Protein AF-0000000085011182 (afdb_homodimer)

Organism: Metarhizium robertsii (strain ARSEF 23 / ATCC MYA-3075) (NCBI:txid655844)

Sequence (208 aa):
MALQSKDTTSLTASYKSPENEHFTIAENIPTPPSTSVQDKTHFLEALRKAVTNTQEQINKELTARMEEDKAREAASGATIAARLGADEDKEEENYGEEVQEEEDMALQSKDTTSLTASYKSPENEHFTIAENIPTPPSTSVQDKTHFLEALRKAVTNTQEQINKELTARMEEDKAREAASGATIAARLGADEDKEEENYGEEVQEEED

Solvent-accessible surface area (backbone atoms only — not comparable to full-atom values): 12134 Å² total; per-residue (Å²): 124,83,75,70,51,84,61,39,29,36,44,34,37,37,41,42,42,75,88,49,86,65,51,76,46,79,41,80,44,71,51,54,93,52,90,45,70,67,37,47,50,51,38,52,52,51,50,53,49,45,52,54,51,49,52,52,49,51,53,52,53,50,52,54,53,51,50,50,51,52,51,51,49,51,49,52,51,50,51,52,52,54,54,55,55,57,58,59,63,67,67,66,71,71,74,69,75,68,76,78,78,74,81,124,124,83,77,71,52,84,62,40,32,35,44,36,37,38,40,43,41,77,88,48,85,64,51,75,48,77,42,80,41,71,52,53,91,52,91,46,73,67,38,46,51,52,38,53,51,51,49,54,48,45,52,53,50,51,52,53,51,50,53,54,54,51,52,53,52,52,50,51,50,52,50,53,48,53,50,52,51,49,51,50,52,51,53,55,54,56,61,60,63,68,67,68,72,73,71,70,76,68,77,77,75,75,80,123

Radius of gyration: 34.55 Å; Cα contacts (8 Å, |Δi|>4): 175; chains: 2; bounding box: 30×156×74 Å

Foldseek 3Di:
DPCPPPFKDKDKDWDDDPVDDIDMDMDIQGHQPDPDPVSVVVSVVSVVVSVVVVVVVVVVVVVVRVVVVVVVVVVVVVVVVVVVVVVVVVPPPPPPPPPPPPPD/DPCPDPFKDKDKDWDDDPVDDIDMDMDIQGHQPDPDPVSVVVSVVSVVVSVVVVVVVVVVVVVVRVVVVVVVVVVVVVVVVVVVVVVVVVPPPPPPPPPPPPPD

pLDDT: mean 80.62, std 18.23, range [29.17, 98.0]

InterPro domains:
  IPR014849 EKC/KEOPS complex, subunit Gon7 [PF08738] (35-94)

Structure (mmCIF, N/CA/C/O backbone):
data_AF-0000000085011182-model_v1
#
loop_
_entity.id
_entity.type
_entity.pdbx_description
1 polymer 'EKC/KEOPS complex subunit GON7'
#
loop_
_atom_site.group_PDB
_atom_site.id
_atom_site.type_symbol
_atom_site.label_atom_id
_atom_site.label_alt_id
_atom_site.label_comp_id
_atom_site.label_asym_id
_atom_site.label_entity_id
_atom_site.label_seq_id
_atom_site.pdbx_PDB_ins_code
_atom_site.Cartn_x
_atom_site.Cartn_y
_atom_site.Cartn_z
_atom_site.occupancy
_atom_site.B_iso_or_equiv
_atom_site.auth_seq_id
_atom_site.auth_comp_id
_atom_site.auth_asym_id
_atom_site.auth_atom_id
_atom_site.pdbx_PDB_model_num
ATOM 1 N N . MET A 1 1 ? 11.039 -4.527 16.375 1 29.17 1 MET A N 1
ATOM 2 C CA . MET A 1 1 ? 9.742 -3.857 16.453 1 29.17 1 MET A CA 1
ATOM 3 C C . MET A 1 1 ? 9.867 -2.391 16.062 1 29.17 1 MET A C 1
ATOM 5 O O . MET A 1 1 ? 10.711 -1.667 16.578 1 29.17 1 MET A O 1
ATOM 9 N N . ALA A 1 2 ? 9.875 -2.031 14.789 1 39.44 2 ALA A N 1
ATOM 10 C CA . ALA A 1 2 ? 10.383 -0.718 14.398 1 39.44 2 ALA A CA 1
ATOM 11 C C . ALA A 1 2 ? 9.852 0.371 15.328 1 39.44 2 ALA A C 1
ATOM 13 O O . ALA A 1 2 ? 8.68 0.346 15.719 1 39.44 2 ALA A O 1
ATOM 14 N N . LEU A 1 3 ? 10.57 0.868 16.188 1 36.97 3 LEU A N 1
ATOM 15 C CA . LEU A 1 3 ? 10.328 1.98 17.094 1 36.97 3 LEU A CA 1
ATOM 16 C C . LEU A 1 3 ? 9.516 3.076 16.422 1 36.97 3 LEU A C 1
ATOM 18 O O . LEU A 1 3 ? 10.016 3.762 15.516 1 36.97 3 LEU A O 1
ATOM 22 N N . GLN A 1 4 ? 8.359 2.822 15.883 1 47.38 4 GLN A N 1
ATOM 23 C CA . GLN A 1 4 ? 7.508 3.93 15.469 1 47.38 4 GLN A CA 1
ATOM 24 C C . GLN A 1 4 ? 7.59 5.09 16.453 1 47.38 4 GLN A C 1
ATOM 26 O O . GLN A 1 4 ? 7.246 4.934 17.625 1 47.38 4 GLN A O 1
ATOM 31 N N . SER A 1 5 ? 8.617 5.809 16.453 1 51.34 5 SER A N 1
ATOM 32 C CA . SER A 1 5 ? 8.688 6.969 17.344 1 51.34 5 SER A CA 1
ATOM 33 C C . SER A 1 5 ? 7.406 7.793 17.266 1 51.34 5 SER A C 1
ATOM 35 O O . SER A 1 5 ? 6.746 7.836 16.219 1 51.34 5 SER A O 1
ATOM 37 N N . LYS A 1 6 ? 6.773 8.016 18.438 1 63.88 6 LYS A N 1
ATOM 38 C CA . LYS A 1 6 ? 5.566 8.797 18.703 1 63.88 6 LYS A CA 1
ATOM 39 C C . LYS A 1 6 ? 5.531 10.07 17.859 1 63.88 6 LYS A C 1
ATOM 41 O O . LYS A 1 6 ? 4.477 10.688 17.703 1 63.88 6 LYS A O 1
ATOM 46 N N . ASP A 1 7 ? 6.566 10.398 17.109 1 78.69 7 ASP A N 1
ATOM 47 C CA . ASP A 1 7 ? 6.613 11.672 16.406 1 78.69 7 ASP A CA 1
ATOM 48 C C . ASP A 1 7 ? 6.832 11.469 14.914 1 78.69 7 ASP A C 1
ATOM 50 O O . ASP A 1 7 ? 7.379 12.336 14.234 1 78.69 7 ASP A O 1
ATOM 54 N N . THR A 1 8 ? 6.48 10.227 14.422 1 88.94 8 THR A N 1
ATOM 55 C CA . THR A 1 8 ? 6.77 9.984 13.016 1 88.94 8 THR A CA 1
ATOM 56 C C . THR A 1 8 ? 5.539 9.438 12.297 1 88.94 8 THR A C 1
ATOM 58 O O . THR A 1 8 ? 4.77 8.664 12.883 1 88.94 8 THR A O 1
ATOM 61 N N . THR A 1 9 ? 5.324 9.984 11.086 1 94.38 9 THR A N 1
ATOM 62 C CA . THR A 1 9 ? 4.312 9.438 10.188 1 94.38 9 THR A CA 1
ATOM 63 C C . THR A 1 9 ? 4.863 8.25 9.406 1 94.38 9 THR A C 1
ATOM 65 O O . THR A 1 9 ? 6.004 8.289 8.93 1 94.38 9 THR A O 1
ATOM 68 N N . SER A 1 10 ? 4.023 7.184 9.367 1 96.56 10 SER A N 1
ATOM 69 C CA . SER A 1 10 ? 4.5 6 8.664 1 96.56 10 SER A CA 1
ATOM 70 C C . SER A 1 10 ? 3.467 5.5 7.656 1 96.56 10 SER A C 1
ATOM 72 O O . SER A 1 10 ? 2.262 5.613 7.887 1 96.56 10 SER A O 1
ATOM 74 N N . LEU A 1 11 ? 3.947 5.078 6.516 1 97.12 11 LEU A N 1
ATOM 75 C CA . LEU A 1 11 ? 3.201 4.359 5.488 1 97.12 11 LEU A CA 1
ATOM 76 C C . LEU A 1 11 ? 3.754 2.949 5.301 1 97.12 11 LEU A C 1
ATOM 78 O O . LEU A 1 11 ? 4.938 2.779 5.008 1 97.12 11 LEU A O 1
ATOM 82 N N . THR A 1 12 ? 2.879 1.936 5.527 1 97.69 12 THR A N 1
ATOM 83 C CA . THR A 1 12 ? 3.314 0.551 5.391 1 97.69 12 THR A CA 1
ATOM 84 C C . THR A 1 12 ? 2.404 -0.208 4.43 1 97.69 12 THR A C 1
ATOM 86 O O . THR A 1 12 ? 1.203 0.059 4.363 1 97.69 12 THR A O 1
ATOM 89 N N . ALA A 1 13 ? 3.014 -1.044 3.654 1 97.94 13 ALA A N 1
ATOM 90 C CA . ALA A 1 13 ? 2.291 -1.982 2.801 1 97.94 13 ALA A CA 1
ATOM 91 C C . ALA A 1 13 ? 2.812 -3.404 2.984 1 97.94 13 ALA A C 1
ATOM 93 O O . ALA A 1 13 ? 4.02 -3.619 3.105 1 97.94 13 ALA A O 1
ATOM 94 N N . SER A 1 14 ? 1.871 -4.387 3.008 1 97.81 14 SER A N 1
ATOM 95 C CA . SER A 1 14 ? 2.258 -5.785 3.189 1 97.81 14 SER A CA 1
ATOM 96 C C . SER A 1 14 ? 1.489 -6.699 2.242 1 97.81 14 SER A C 1
ATOM 98 O O . SER A 1 14 ? 0.322 -6.445 1.937 1 97.81 14 SER A O 1
ATOM 100 N N . TYR A 1 15 ? 2.197 -7.684 1.767 1 97.62 15 TYR A N 1
ATOM 101 C CA . TYR A 1 15 ? 1.674 -8.75 0.914 1 97.62 15 TYR A CA 1
ATOM 102 C C . TYR A 1 15 ? 1.928 -10.117 1.53 1 97.62 15 TYR A C 1
ATOM 104 O O . TYR A 1 15 ? 3.049 -10.422 1.943 1 97.62 15 TYR A O 1
ATOM 112 N N . LYS A 1 16 ? 0.802 -10.922 1.603 1 95.81 16 LYS A N 1
ATOM 113 C CA . LYS A 1 16 ? 0.874 -12.297 2.098 1 95.81 16 LYS A CA 1
ATOM 114 C C . LYS A 1 16 ? 0.215 -13.266 1.124 1 95.81 16 LYS A C 1
ATOM 116 O O . LYS A 1 16 ? -0.834 -12.969 0.551 1 95.81 16 LYS A O 1
ATOM 121 N N . SER A 1 17 ? 0.896 -14.32 0.892 1 93.44 17 SER A N 1
ATOM 122 C CA . SER A 1 17 ? 0.452 -15.344 -0.054 1 93.44 17 SER A CA 1
ATOM 123 C C . SER A 1 17 ? 0.796 -16.75 0.441 1 93.44 17 SER A C 1
ATOM 125 O O . SER A 1 17 ? 1.845 -16.953 1.055 1 93.44 17 SER A O 1
ATOM 127 N N . PRO A 1 18 ? -0.022 -17.766 0.205 1 89.75 18 PRO A N 1
ATOM 128 C CA . PRO A 1 18 ? 0.336 -19.141 0.564 1 89.75 18 PRO A CA 1
ATOM 129 C C . PRO A 1 18 ? 1.461 -19.703 -0.301 1 89.75 18 PRO A C 1
ATOM 131 O O . PRO A 1 18 ? 2.203 -20.578 0.141 1 89.75 18 PRO A O 1
ATOM 134 N N . GLU A 1 19 ? 1.707 -19.203 -1.483 1 84.94 19 GLU A N 1
ATOM 135 C CA . GLU A 1 19 ? 2.607 -19.828 -2.453 1 84.94 19 GLU A CA 1
ATOM 136 C C . GLU A 1 19 ? 3.883 -19 -2.623 1 84.94 19 GLU A C 1
ATOM 138 O O . GLU A 1 19 ? 4.902 -19.516 -3.09 1 84.94 19 GLU A O 1
ATOM 143 N N . ASN A 1 20 ? 3.744 -17.734 -2.336 1 91.19 20 ASN A N 1
ATOM 144 C CA . ASN A 1 20 ? 4.879 -16.844 -2.578 1 91.19 20 ASN A CA 1
ATOM 145 C C . ASN A 1 20 ? 5.438 -16.281 -1.276 1 91.19 20 ASN A C 1
ATOM 147 O O . ASN A 1 20 ? 4.746 -16.25 -0.258 1 91.19 20 ASN A O 1
ATOM 151 N N . GLU A 1 21 ? 6.781 -15.844 -1.357 1 94.88 21 GLU A N 1
ATOM 152 C CA . GLU A 1 21 ? 7.383 -15.148 -0.222 1 94.88 21 GLU A CA 1
ATOM 153 C C . GLU A 1 21 ? 6.652 -13.844 0.076 1 94.88 21 GLU A C 1
ATOM 155 O O . GLU A 1 21 ? 6.285 -13.109 -0.843 1 94.88 21 GLU A O 1
ATOM 160 N N . HIS A 1 22 ? 6.492 -13.641 1.357 1 97.06 22 HIS A N 1
ATOM 161 C CA . HIS A 1 22 ? 5.863 -12.406 1.802 1 97.06 22 HIS A CA 1
ATOM 162 C C . HIS A 1 22 ? 6.82 -11.219 1.677 1 97.06 22 HIS A C 1
ATOM 164 O O . HIS A 1 22 ? 8.039 -11.406 1.631 1 97.06 22 HIS A O 1
ATOM 170 N N . PHE A 1 23 ? 6.188 -9.977 1.555 1 97.38 23 PHE A N 1
ATOM 171 C CA . PHE A 1 23 ? 7.008 -8.773 1.643 1 97.38 23 PHE A CA 1
ATOM 172 C C . PHE A 1 23 ? 6.277 -7.672 2.402 1 97.38 23 PHE A C 1
ATOM 174 O O . PHE A 1 23 ? 5.051 -7.707 2.527 1 97.38 23 PHE A O 1
ATOM 181 N N . THR A 1 24 ? 7.117 -6.805 2.986 1 98 24 THR A N 1
ATOM 182 C CA . THR A 1 24 ? 6.648 -5.594 3.65 1 98 24 THR A CA 1
ATOM 183 C C . THR A 1 24 ? 7.488 -4.387 3.238 1 98 24 THR A C 1
ATOM 185 O O . THR A 1 24 ? 8.719 -4.477 3.162 1 98 24 THR A O 1
ATOM 188 N N . ILE A 1 25 ? 6.754 -3.285 2.902 1 98 25 ILE A N 1
ATOM 189 C CA . ILE A 1 25 ? 7.367 -2.002 2.58 1 98 25 ILE A CA 1
ATOM 190 C C . ILE A 1 25 ? 6.957 -0.958 3.617 1 98 25 ILE A C 1
ATOM 192 O O . ILE A 1 25 ? 5.773 -0.826 3.938 1 98 25 ILE A O 1
ATOM 196 N N . ALA A 1 26 ? 8 -0.345 4.156 1 97.44 26 ALA A N 1
ATOM 197 C CA . ALA A 1 26 ? 7.719 0.684 5.152 1 97.44 26 ALA A CA 1
ATOM 198 C C . ALA A 1 26 ? 8.453 1.981 4.82 1 97.44 26 ALA A C 1
ATOM 200 O O . ALA A 1 26 ? 9.633 1.96 4.453 1 97.44 26 ALA A O 1
ATOM 201 N N . GLU A 1 27 ? 7.719 3.049 4.809 1 96.94 27 GLU A N 1
ATOM 202 C CA . GLU A 1 27 ? 8.266 4.398 4.68 1 96.94 27 GLU A CA 1
ATOM 203 C C . GLU A 1 27 ? 7.98 5.23 5.926 1 96.94 27 GLU A C 1
ATOM 205 O O . GLU A 1 27 ? 6.852 5.242 6.426 1 96.94 27 GLU A O 1
ATOM 210 N N . ASN A 1 28 ? 9.07 5.852 6.41 1 96.12 28 ASN A N 1
ATOM 211 C CA . ASN A 1 28 ? 8.938 6.758 7.547 1 96.12 28 ASN A CA 1
ATOM 212 C C . ASN A 1 28 ? 9.164 8.211 7.133 1 96.12 28 ASN A C 1
ATOM 214 O O . ASN A 1 28 ? 10.148 8.523 6.465 1 96.12 28 ASN A O 1
ATOM 218 N N . ILE A 1 29 ? 8.195 9 7.488 1 94.75 29 ILE A N 1
ATOM 219 C CA . ILE A 1 29 ? 8.234 10.422 7.168 1 94.75 29 ILE A CA 1
ATOM 220 C C . ILE A 1 29 ? 8.398 11.234 8.453 1 94.75 29 ILE A C 1
ATOM 222 O O . ILE A 1 29 ? 7.5 11.25 9.297 1 94.75 29 ILE A O 1
ATOM 226 N N . PRO A 1 30 ? 9.484 11.945 8.602 1 90.88 30 PRO A N 1
ATOM 227 C CA . PRO A 1 30 ? 9.727 12.688 9.836 1 90.88 30 PRO A CA 1
ATOM 228 C C . PRO A 1 30 ? 8.711 13.797 10.07 1 90.88 30 PRO A C 1
ATOM 230 O O . PRO A 1 30 ? 8.242 14.43 9.117 1 90.88 30 PRO A O 1
ATOM 233 N N . THR A 1 31 ? 8.438 14.008 11.258 1 87.19 31 THR A N 1
ATOM 234 C CA . THR A 1 31 ? 7.566 15.102 11.672 1 87.19 31 THR A CA 1
ATOM 235 C C . THR A 1 31 ? 8.219 16.453 11.375 1 87.19 31 THR A C 1
ATOM 237 O O . THR A 1 31 ? 9.422 16.625 11.57 1 87.19 31 THR A O 1
ATOM 240 N N . PRO A 1 32 ? 7.383 17.297 10.828 1 88.38 32 PRO A N 1
ATOM 241 C CA . PRO A 1 32 ? 7.961 18.625 10.633 1 88.38 32 PRO A CA 1
ATOM 242 C C . PRO A 1 32 ? 8.57 19.203 11.906 1 88.38 32 PRO A C 1
ATOM 244 O O . PRO A 1 32 ? 8.008 19.047 12.992 1 88.38 32 PRO A O 1
ATOM 247 N N . PRO A 1 33 ? 9.758 19.859 11.773 1 88.31 33 PRO A N 1
ATOM 248 C CA . PRO A 1 33 ? 10.422 20.406 12.961 1 88.31 33 PRO A CA 1
ATOM 249 C C . PRO A 1 33 ? 9.664 21.578 13.586 1 88.31 33 PRO A C 1
ATOM 251 O O . PRO A 1 33 ? 9.883 21.906 14.75 1 88.31 33 PRO A O 1
ATOM 254 N N . SER A 1 34 ? 8.844 22.281 12.766 1 85.12 34 SER A N 1
ATOM 255 C CA . SER A 1 34 ? 8.047 23.406 13.258 1 85.12 34 SER A CA 1
ATOM 256 C C . SER A 1 34 ? 6.699 23.484 12.539 1 85.12 34 SER A C 1
ATOM 258 O O . SER A 1 34 ? 6.395 22.641 11.688 1 85.12 34 SER A O 1
ATOM 260 N N . THR A 1 35 ? 5.938 24.484 12.906 1 84.44 35 THR A N 1
ATOM 261 C CA . THR A 1 35 ? 4.625 24.672 12.305 1 84.44 35 THR A CA 1
ATOM 262 C C . THR A 1 35 ? 4.691 25.719 11.188 1 84.44 35 THR A C 1
ATOM 264 O O . THR A 1 35 ? 3.662 26.266 10.781 1 84.44 35 THR A O 1
ATOM 267 N N . SER A 1 36 ? 5.91 26.047 10.766 1 84.25 36 SER A N 1
ATOM 268 C CA . SER A 1 36 ? 6.043 27.016 9.672 1 84.25 36 SER A CA 1
ATOM 269 C C . SER A 1 36 ? 5.473 26.453 8.375 1 84.25 36 SER A C 1
ATOM 271 O O . SER A 1 36 ? 5.434 25.234 8.172 1 84.25 36 SER A O 1
ATOM 273 N N . VAL A 1 37 ? 5.086 27.375 7.402 1 84.12 37 VAL A N 1
ATOM 274 C CA . VAL A 1 37 ? 4.57 27 6.09 1 84.12 37 VAL A CA 1
ATOM 275 C C . VAL A 1 37 ? 5.629 26.203 5.328 1 84.12 37 VAL A C 1
ATOM 277 O O . VAL A 1 37 ? 5.312 25.234 4.652 1 84.12 37 VAL A O 1
ATOM 280 N N . GLN A 1 38 ? 6.855 26.641 5.465 1 89.88 38 GLN A N 1
ATOM 281 C CA . GLN A 1 38 ? 7.949 25.984 4.758 1 89.88 38 GLN A CA 1
ATOM 282 C C . GLN A 1 38 ? 8.117 24.531 5.23 1 89.88 38 GLN A C 1
ATOM 284 O O . GLN A 1 38 ? 8.219 23.625 4.414 1 89.88 38 GLN A O 1
ATOM 289 N N . ASP A 1 39 ? 8.117 24.281 6.512 1 90.94 39 ASP A N 1
ATOM 290 C CA . ASP A 1 39 ? 8.289 22.953 7.066 1 90.94 39 ASP A CA 1
ATOM 291 C C . ASP A 1 39 ? 7.109 22.047 6.707 1 90.94 39 ASP A C 1
ATOM 293 O O . ASP A 1 39 ? 7.289 20.875 6.391 1 90.94 39 ASP A O 1
ATOM 297 N N . LYS A 1 40 ? 5.965 22.641 6.707 1 86.81 40 LYS A N 1
ATOM 298 C CA . LYS A 1 40 ? 4.766 21.875 6.375 1 86.81 40 LYS A CA 1
ATOM 299 C C . LYS A 1 40 ? 4.758 21.484 4.898 1 86.81 40 LYS A C 1
ATOM 301 O O . LYS A 1 40 ? 4.355 20.375 4.547 1 86.81 40 LYS A O 1
ATOM 306 N N . THR A 1 41 ? 5.191 22.406 4.074 1 89.81 41 THR A N 1
ATOM 307 C CA . THR A 1 41 ? 5.285 22.141 2.646 1 89.81 41 THR A CA 1
ATOM 308 C C . THR A 1 41 ? 6.273 21.016 2.377 1 89.81 41 THR A C 1
ATOM 310 O O . THR A 1 41 ? 5.996 20.109 1.581 1 89.81 41 THR A O 1
ATOM 313 N N . HIS A 1 42 ? 7.363 21 3.037 1 93.25 42 HIS A N 1
ATOM 314 C CA . HIS A 1 42 ? 8.359 19.953 2.879 1 93.25 42 HIS A CA 1
ATOM 315 C C . HIS A 1 42 ? 7.824 18.609 3.338 1 93.25 42 HIS A C 1
ATOM 317 O O . HIS A 1 42 ? 8.102 17.578 2.719 1 93.25 42 HIS A O 1
ATOM 323 N N . PHE A 1 43 ? 7.113 18.688 4.395 1 92.56 43 PHE A N 1
ATOM 324 C CA . PHE A 1 43 ? 6.516 17.453 4.906 1 92.56 43 PHE A CA 1
ATOM 325 C C . PHE A 1 43 ? 5.559 16.859 3.883 1 92.56 43 PHE A C 1
ATOM 327 O O . PHE A 1 43 ? 5.613 15.656 3.609 1 92.56 43 PHE A O 1
ATOM 334 N N . LEU A 1 44 ? 4.711 17.688 3.326 1 91.5 44 LEU A N 1
ATOM 335 C CA . LEU A 1 44 ? 3.732 17.203 2.352 1 91.5 44 LEU A CA 1
ATOM 336 C C . LEU A 1 44 ? 4.426 16.625 1.122 1 91.5 44 LEU A C 1
ATOM 338 O O . LEU A 1 44 ? 3.975 15.625 0.562 1 91.5 44 LEU A O 1
ATOM 342 N N . GLU A 1 45 ? 5.492 17.25 0.752 1 92.88 45 GLU A N 1
ATOM 343 C CA . GLU A 1 45 ? 6.273 16.75 -0.37 1 92.88 45 GLU A CA 1
ATOM 344 C C . GLU A 1 45 ? 6.879 15.383 -0.048 1 92.88 45 GLU A C 1
ATOM 346 O O . GLU A 1 45 ? 6.875 14.484 -0.89 1 92.88 45 GLU A O 1
ATOM 351 N N . ALA A 1 46 ? 7.41 15.258 1.137 1 94.81 46 ALA A N 1
ATOM 352 C CA . ALA A 1 46 ? 7.984 13.992 1.574 1 94.81 46 ALA A CA 1
ATOM 353 C C . ALA A 1 46 ? 6.926 12.891 1.618 1 94.81 46 ALA A C 1
ATOM 355 O O . ALA A 1 46 ? 7.195 11.742 1.256 1 94.81 46 ALA A O 1
ATOM 356 N N . LEU A 1 47 ? 5.777 13.281 2.066 1 94.56 47 LEU A N 1
ATOM 357 C CA . LEU A 1 47 ? 4.668 12.336 2.145 1 94.56 47 LEU A CA 1
ATOM 358 C C . LEU A 1 47 ? 4.273 11.852 0.755 1 94.56 47 LEU A C 1
ATOM 360 O O . LEU A 1 47 ? 4.109 10.648 0.54 1 94.56 47 LEU A O 1
ATOM 364 N N . ARG A 1 48 ? 4.172 12.75 -0.242 1 93.69 48 ARG A N 1
ATOM 365 C CA . ARG A 1 48 ? 3.838 12.391 -1.617 1 93.69 48 ARG A CA 1
ATOM 366 C C . ARG A 1 48 ? 4.902 11.477 -2.219 1 93.69 48 ARG A C 1
ATOM 368 O O . ARG A 1 48 ? 4.578 10.516 -2.922 1 93.69 48 ARG A O 1
ATOM 375 N N . LYS A 1 49 ? 6.078 11.781 -1.912 1 96.12 49 LYS A N 1
ATOM 376 C CA . LYS A 1 49 ? 7.18 10.961 -2.402 1 96.12 49 LYS A CA 1
ATOM 377 C C . LYS A 1 49 ? 7.125 9.555 -1.801 1 96.12 49 LYS A C 1
ATOM 379 O O . LYS A 1 49 ? 7.375 8.57 -2.494 1 96.12 49 LYS A O 1
ATOM 384 N N . ALA A 1 50 ? 6.832 9.477 -0.528 1 95.75 50 ALA A N 1
ATOM 385 C CA . ALA A 1 50 ? 6.711 8.188 0.148 1 95.75 50 ALA A CA 1
ATOM 386 C C . ALA A 1 50 ? 5.633 7.324 -0.5 1 95.75 50 ALA A C 1
ATOM 388 O O . ALA A 1 50 ? 5.832 6.121 -0.706 1 95.75 50 ALA A O 1
ATOM 389 N N . VAL A 1 51 ? 4.484 7.949 -0.84 1 95.19 51 VAL A N 1
ATOM 390 C CA . VAL A 1 51 ? 3.389 7.238 -1.492 1 95.19 51 VAL A CA 1
ATOM 391 C C . VAL A 1 51 ? 3.855 6.699 -2.842 1 95.19 51 VAL A C 1
ATOM 393 O O . VAL A 1 51 ? 3.678 5.516 -3.141 1 95.19 51 VAL A O 1
ATOM 396 N N . THR A 1 52 ? 4.473 7.547 -3.625 1 96 52 THR A N 1
ATOM 397 C CA . THR A 1 52 ? 4.953 7.172 -4.949 1 96 52 THR A CA 1
ATOM 398 C C . THR A 1 52 ? 5.969 6.039 -4.859 1 96 52 THR A C 1
ATOM 400 O O . THR A 1 52 ? 5.871 5.047 -5.582 1 96 52 THR A O 1
ATOM 403 N N . ASN A 1 53 ? 6.906 6.156 -3.945 1 97.12 53 ASN A N 1
ATOM 404 C CA . ASN A 1 53 ? 7.93 5.137 -3.758 1 97.12 53 ASN A CA 1
ATOM 405 C C . ASN A 1 53 ? 7.324 3.805 -3.332 1 97.12 53 ASN A C 1
ATOM 407 O O . ASN A 1 53 ? 7.715 2.75 -3.836 1 97.12 53 ASN A O 1
ATOM 411 N N . THR A 1 54 ? 6.43 3.861 -2.424 1 97.19 54 THR A N 1
ATOM 412 C CA . THR A 1 54 ? 5.77 2.652 -1.938 1 97.19 54 THR A CA 1
ATOM 413 C C . THR A 1 54 ? 5.027 1.95 -3.07 1 97.19 54 THR A C 1
ATOM 415 O O . THR A 1 54 ? 5.137 0.733 -3.232 1 97.19 54 THR A O 1
ATOM 418 N N . GLN A 1 55 ? 4.344 2.691 -3.871 1 96.19 55 GLN A N 1
ATOM 419 C CA . GLN A 1 55 ? 3.607 2.141 -5.004 1 96.19 55 GLN A CA 1
ATOM 420 C C . GLN A 1 55 ? 4.555 1.482 -6.008 1 96.19 55 GLN A C 1
ATOM 422 O O . GLN A 1 55 ? 4.273 0.392 -6.508 1 96.19 55 GLN A O 1
ATOM 427 N N . GLU A 1 56 ? 5.629 2.154 -6.301 1 97.44 56 GLU A N 1
ATOM 428 C CA . GLU A 1 56 ? 6.617 1.6 -7.219 1 97.44 56 GLU A CA 1
ATOM 429 C C . GLU A 1 56 ? 7.191 0.289 -6.691 1 97.44 56 GLU A C 1
ATOM 431 O O . GLU A 1 56 ? 7.332 -0.68 -7.438 1 97.44 56 GLU A O 1
ATOM 436 N N . GLN A 1 57 ? 7.484 0.234 -5.441 1 98 57 GLN A N 1
ATOM 437 C CA . GLN A 1 57 ? 8.062 -0.958 -4.828 1 98 57 GLN A CA 1
ATOM 438 C C . GLN A 1 57 ? 7.051 -2.104 -4.797 1 98 57 GLN A C 1
ATOM 440 O O . GLN A 1 57 ? 7.406 -3.256 -5.055 1 98 57 GLN A O 1
ATOM 445 N N . ILE A 1 58 ? 5.777 -1.807 -4.488 1 97.44 58 ILE A N 1
ATOM 446 C CA . ILE A 1 58 ? 4.73 -2.822 -4.516 1 97.44 58 ILE A CA 1
ATOM 447 C C . ILE A 1 58 ? 4.656 -3.451 -5.906 1 97.44 58 ILE A C 1
ATOM 449 O O . ILE A 1 58 ? 4.648 -4.68 -6.039 1 97.44 58 ILE A O 1
ATOM 453 N N . ASN A 1 59 ? 4.613 -2.553 -6.891 1 95.56 59 ASN A N 1
ATOM 454 C CA . ASN A 1 59 ? 4.523 -3.029 -8.266 1 95.56 59 ASN A CA 1
ATOM 455 C C . ASN A 1 59 ? 5.719 -3.896 -8.641 1 95.56 59 ASN A C 1
ATOM 457 O O . ASN A 1 59 ? 5.562 -4.938 -9.281 1 95.56 59 ASN A O 1
ATOM 461 N N . LYS A 1 60 ? 6.844 -3.523 -8.273 1 97.56 60 LYS A N 1
ATOM 462 C CA . LYS A 1 60 ? 8.055 -4.285 -8.562 1 97.56 60 LYS A CA 1
ATOM 463 C C . LYS A 1 60 ? 8.008 -5.66 -7.898 1 97.56 60 LYS A C 1
ATOM 465 O O . LYS A 1 60 ? 8.289 -6.676 -8.539 1 97.56 60 LYS A O 1
ATOM 470 N N . GLU A 1 61 ? 7.652 -5.695 -6.633 1 97.56 61 GLU A N 1
ATOM 471 C CA . GLU A 1 61 ? 7.582 -6.941 -5.879 1 97.56 61 GLU A CA 1
ATOM 472 C C . GLU A 1 61 ? 6.516 -7.871 -6.445 1 97.56 61 GLU A C 1
ATOM 474 O O . GLU A 1 61 ? 6.75 -9.07 -6.605 1 97.56 61 GLU A O 1
ATOM 479 N N . LEU A 1 62 ? 5.375 -7.355 -6.781 1 95.5 62 LEU A N 1
ATOM 480 C CA . LEU A 1 62 ? 4.289 -8.172 -7.312 1 95.5 62 LEU A CA 1
ATOM 481 C C . LEU A 1 62 ? 4.645 -8.719 -8.688 1 95.5 62 LEU A C 1
ATOM 483 O O . LEU A 1 62 ? 4.32 -9.867 -9.008 1 95.5 62 LEU A O 1
ATOM 487 N N . THR A 1 63 ? 5.289 -7.891 -9.469 1 94.44 63 THR A N 1
ATOM 488 C CA . THR A 1 63 ? 5.777 -8.352 -10.766 1 94.44 63 THR A CA 1
ATOM 489 C C . THR A 1 63 ? 6.746 -9.516 -10.594 1 94.44 63 THR A C 1
ATOM 491 O O . THR A 1 63 ? 6.668 -10.516 -11.32 1 94.44 63 THR A O 1
ATOM 494 N N . ALA A 1 64 ? 7.613 -9.461 -9.664 1 95.94 64 ALA A N 1
ATOM 495 C CA . ALA A 1 64 ? 8.57 -10.531 -9.383 1 95.94 64 ALA A CA 1
ATOM 496 C C . ALA A 1 64 ? 7.848 -11.812 -8.969 1 95.94 64 ALA A C 1
ATOM 498 O O . ALA A 1 64 ? 8.203 -12.906 -9.414 1 95.94 64 ALA A O 1
ATOM 499 N N . ARG A 1 65 ? 6.758 -11.719 -8.148 1 93.38 65 ARG A N 1
ATOM 500 C CA . ARG A 1 65 ? 5.996 -12.883 -7.699 1 93.38 65 ARG A CA 1
ATOM 501 C C . ARG A 1 65 ? 5.211 -13.5 -8.852 1 93.38 65 ARG A C 1
ATOM 503 O O . ARG A 1 65 ? 5.082 -14.727 -8.93 1 93.38 65 ARG A O 1
ATOM 510 N N . MET A 1 66 ? 4.746 -12.641 -9.719 1 88.69 66 MET A N 1
ATOM 511 C CA . MET A 1 66 ? 4.035 -13.117 -10.906 1 88.69 66 MET A CA 1
ATOM 512 C C . MET A 1 66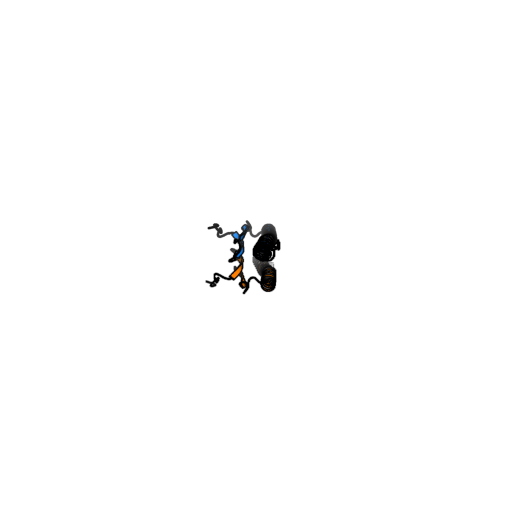 ? 4.965 -13.898 -11.82 1 88.69 66 MET A C 1
ATOM 514 O O . MET A 1 66 ? 4.57 -14.922 -12.383 1 88.69 66 MET A O 1
ATOM 518 N N . GLU A 1 67 ? 6.129 -13.484 -11.938 1 91.88 67 GLU A N 1
ATOM 519 C CA . GLU A 1 67 ? 7.125 -14.172 -12.758 1 91.88 67 GLU A CA 1
ATOM 520 C C . GLU A 1 67 ? 7.52 -15.508 -12.133 1 91.88 67 GLU A C 1
ATOM 522 O O . GLU A 1 67 ? 7.703 -16.5 -12.836 1 91.88 67 GLU A O 1
ATOM 527 N N . GLU A 1 68 ? 7.621 -15.531 -10.852 1 91.44 68 GLU A N 1
ATOM 528 C CA . GLU A 1 68 ? 7.891 -16.781 -10.133 1 91.44 68 GLU A CA 1
ATOM 529 C C . GLU A 1 68 ? 6.766 -17.781 -10.344 1 91.44 68 GLU A C 1
ATOM 531 O O . GLU A 1 68 ? 7.023 -18.969 -10.562 1 91.44 68 GLU A O 1
ATOM 536 N N . ASP A 1 69 ? 5.59 -17.344 -10.289 1 87.31 69 ASP A N 1
ATOM 537 C CA . ASP A 1 69 ? 4.434 -18.219 -10.484 1 87.31 69 ASP A CA 1
ATOM 538 C C . ASP A 1 69 ? 4.406 -18.781 -11.906 1 87.31 69 ASP A C 1
ATOM 540 O O . ASP A 1 69 ? 4.129 -19.969 -12.102 1 87.31 69 ASP A O 1
ATOM 544 N N . LYS A 1 70 ? 4.738 -17.906 -12.867 1 84.81 70 LYS A N 1
ATOM 545 C CA . LYS A 1 70 ? 4.809 -18.344 -14.258 1 84.81 70 LYS A CA 1
ATOM 546 C C . LYS A 1 70 ? 5.891 -19.406 -14.438 1 84.81 70 LYS A C 1
ATOM 548 O O . LYS A 1 70 ? 5.688 -20.391 -15.148 1 84.81 70 LYS A O 1
ATOM 553 N N . ALA A 1 71 ? 6.949 -19.234 -13.805 1 87.81 71 ALA A N 1
ATOM 554 C CA . ALA A 1 71 ? 8.062 -20.172 -13.898 1 87.81 71 ALA A CA 1
ATOM 555 C C . ALA A 1 71 ? 7.699 -21.516 -13.266 1 87.81 71 ALA A C 1
ATOM 557 O O . ALA A 1 71 ? 8.047 -22.578 -13.789 1 87.81 71 ALA A O 1
ATOM 558 N N . ARG A 1 72 ? 6.996 -21.469 -12.164 1 84.25 72 ARG A N 1
ATOM 559 C CA . ARG A 1 72 ? 6.555 -22.672 -11.484 1 84.25 72 ARG A CA 1
ATOM 560 C C . ARG A 1 72 ? 5.559 -23.453 -12.336 1 84.25 72 ARG A C 1
ATOM 562 O O . ARG A 1 72 ? 5.605 -24.688 -12.398 1 84.25 72 ARG A O 1
ATOM 569 N N . GLU A 1 73 ? 4.773 -22.781 -13 1 80.69 73 GLU A N 1
ATOM 570 C CA . GLU A 1 73 ? 3.799 -23.406 -13.883 1 80.69 73 GLU A CA 1
ATOM 571 C C . GLU A 1 73 ? 4.48 -24.047 -15.094 1 80.69 73 GLU A C 1
ATOM 573 O O . GLU A 1 73 ? 4.129 -25.156 -15.492 1 80.69 73 GLU A O 1
ATOM 578 N N . ALA A 1 74 ? 5.383 -23.344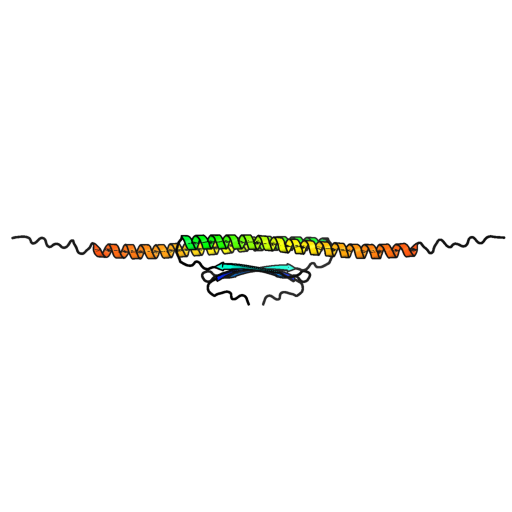 -15.617 1 81.75 74 ALA A N 1
ATOM 579 C CA . ALA A 1 74 ? 6.125 -23.875 -16.75 1 81.75 74 ALA A CA 1
ATOM 580 C C . ALA A 1 74 ? 6.906 -25.125 -16.375 1 81.75 74 ALA A C 1
ATOM 582 O O . ALA A 1 74 ? 6.965 -26.094 -17.141 1 81.75 74 ALA A O 1
ATOM 583 N N . ALA A 1 75 ? 7.371 -25.125 -15.258 1 80.81 75 ALA A N 1
ATOM 584 C CA . ALA A 1 75 ? 8.141 -26.266 -14.781 1 80.81 75 ALA A CA 1
ATOM 585 C C . ALA A 1 75 ? 7.234 -27.469 -14.508 1 80.81 75 ALA A C 1
ATOM 587 O O . ALA A 1 75 ? 7.59 -28.609 -14.82 1 80.81 75 ALA A O 1
ATOM 588 N N . SER A 1 76 ? 6.109 -27.172 -13.961 1 75.06 76 SER A N 1
ATOM 589 C CA . SER A 1 76 ? 5.148 -28.234 -13.703 1 75.06 76 SER A CA 1
ATOM 590 C C . SER A 1 76 ? 4.633 -28.844 -15 1 75.06 76 SER A C 1
ATOM 592 O O . SER A 1 76 ? 4.488 -30.062 -15.109 1 75.06 76 SER A O 1
ATOM 594 N N . GLY A 1 77 ? 4.379 -27.969 -15.945 1 71.12 77 GLY A N 1
ATOM 595 C CA . GLY A 1 77 ? 3.969 -28.453 -17.25 1 71.12 77 GLY A CA 1
ATOM 596 C C . GLY A 1 77 ? 5.047 -29.25 -17.953 1 71.12 77 GLY A C 1
ATOM 597 O O . GLY A 1 77 ? 4.754 -30.266 -18.609 1 71.12 77 GLY A O 1
ATOM 598 N N . ALA A 1 78 ? 6.238 -28.844 -17.812 1 72.5 78 ALA A N 1
ATOM 599 C CA . ALA A 1 78 ? 7.367 -29.531 -18.422 1 72.5 78 ALA A CA 1
ATOM 600 C C . ALA A 1 78 ? 7.562 -30.922 -17.797 1 72.5 78 ALA A C 1
ATOM 602 O O . ALA A 1 78 ? 7.836 -31.891 -18.5 1 72.5 78 ALA A O 1
ATOM 603 N N . THR A 1 79 ? 7.332 -31 -16.547 1 70.56 79 THR A N 1
ATOM 604 C CA . THR A 1 79 ? 7.461 -32.281 -15.852 1 70.56 79 THR A CA 1
ATOM 605 C C . THR A 1 79 ? 6.355 -33.25 -16.266 1 70.56 79 THR A C 1
ATOM 607 O O . THR A 1 79 ? 6.609 -34.438 -16.516 1 70.56 79 THR A O 1
ATOM 610 N N . ILE A 1 80 ? 5.18 -32.688 -16.438 1 67.25 80 ILE A N 1
ATOM 611 C CA . ILE A 1 80 ? 4.051 -33.5 -16.875 1 67.25 80 ILE A CA 1
ATOM 612 C C . ILE A 1 80 ? 4.27 -33.969 -18.312 1 67.25 80 ILE A C 1
ATOM 614 O O . ILE A 1 80 ? 4.062 -35.125 -18.641 1 67.25 80 ILE A O 1
ATOM 618 N N . ALA A 1 81 ? 4.781 -33.125 -19.172 1 70 81 ALA A N 1
ATOM 619 C CA . ALA A 1 81 ? 5.074 -33.469 -20.562 1 70 81 ALA A CA 1
ATOM 620 C C . ALA A 1 81 ? 6.172 -34.5 -20.656 1 70 81 ALA A C 1
ATOM 622 O O . ALA A 1 81 ? 6.09 -35.438 -21.484 1 70 81 ALA A O 1
ATOM 623 N N . ALA A 1 82 ? 7.156 -34.438 -19.812 1 70.69 82 ALA A N 1
ATOM 624 C CA . ALA A 1 82 ? 8.258 -35.406 -19.797 1 70.69 82 ALA A CA 1
ATOM 625 C C . ALA A 1 82 ? 7.773 -36.781 -19.328 1 70.69 82 ALA A C 1
ATOM 627 O O . ALA A 1 82 ? 8.172 -37.812 -19.875 1 70.69 82 ALA A O 1
ATOM 628 N N . ARG A 1 83 ? 6.828 -36.812 -18.406 1 69.69 83 ARG A N 1
ATOM 629 C CA . ARG A 1 83 ? 6.281 -38.062 -17.859 1 69.69 83 ARG A CA 1
ATOM 630 C C . ARG A 1 83 ? 5.383 -38.75 -18.875 1 69.69 83 ARG A C 1
ATOM 632 O O . ARG A 1 83 ? 5.453 -39.969 -19.062 1 69.69 83 ARG A O 1
ATOM 639 N N . LEU A 1 84 ? 4.68 -37.969 -19.625 1 69.31 84 LEU A N 1
ATOM 640 C CA . LEU A 1 84 ? 3.783 -38.5 -20.641 1 69.31 84 LEU A CA 1
ATOM 641 C C . LEU A 1 84 ? 4.57 -39 -21.859 1 69.31 84 LEU A C 1
ATOM 643 O O . LEU A 1 84 ? 4.215 -40 -22.469 1 69.31 84 LEU A O 1
ATOM 647 N N . GLY A 1 85 ? 5.586 -38.188 -22.188 1 67.38 85 GLY A N 1
ATOM 648 C CA . GLY A 1 85 ? 6.445 -38.625 -23.281 1 67.38 85 GLY A CA 1
ATOM 649 C C . GLY A 1 85 ? 7.234 -39.875 -22.969 1 67.38 85 GLY A C 1
ATOM 650 O O . GLY A 1 85 ? 7.461 -40.719 -23.844 1 67.38 85 GLY A O 1
ATOM 651 N N . ALA A 1 86 ? 7.633 -40.188 -21.766 1 68.19 86 ALA A N 1
ATOM 652 C CA . ALA A 1 86 ? 8.359 -41.375 -21.359 1 68.19 86 ALA A CA 1
ATOM 653 C C . ALA A 1 86 ? 7.461 -42.625 -21.391 1 68.19 86 ALA A C 1
ATOM 655 O O . ALA A 1 86 ? 7.906 -43.719 -21.734 1 68.19 86 ALA A O 1
ATOM 656 N N . ASP A 1 87 ? 6.242 -42.531 -21.156 1 64.56 87 ASP A N 1
ATOM 657 C CA . ASP A 1 87 ? 5.293 -43.656 -21.172 1 64.56 87 ASP A CA 1
ATOM 658 C C . ASP A 1 87 ? 4.973 -44.062 -22.609 1 64.56 87 ASP A C 1
ATOM 660 O O . ASP A 1 87 ? 4.738 -45.25 -22.875 1 64.56 87 ASP A O 1
ATOM 664 N N . GLU A 1 88 ? 5.023 -43.219 -23.516 1 62.41 88 GLU A N 1
ATOM 665 C CA . GLU A 1 88 ? 4.758 -43.531 -24.906 1 62.41 88 GLU A CA 1
ATOM 666 C C . GLU A 1 88 ? 5.926 -44.281 -25.531 1 62.41 88 GLU A C 1
ATOM 668 O O . GLU A 1 88 ? 5.727 -45.125 -26.422 1 62.41 88 GLU A O 1
ATOM 673 N N . ASP A 1 89 ? 7.125 -44.094 -25.188 1 61.25 89 ASP A N 1
ATOM 674 C CA . ASP A 1 89 ? 8.281 -44.812 -25.734 1 61.25 89 ASP A CA 1
ATOM 675 C C . ASP A 1 89 ? 8.32 -46.25 -25.25 1 61.25 89 ASP A C 1
ATOM 677 O O . ASP A 1 89 ? 8.805 -47.125 -25.953 1 61.25 89 ASP A O 1
ATOM 681 N N . LYS A 1 90 ? 7.742 -46.75 -24.203 1 59.06 90 LYS A N 1
ATOM 682 C CA . LYS A 1 90 ? 7.758 -48.125 -23.719 1 59.06 90 LYS A CA 1
ATOM 683 C C . LYS A 1 90 ? 6.77 -49 -24.484 1 59.06 90 LYS A C 1
ATOM 685 O O . LYS A 1 90 ? 6.961 -50.219 -24.609 1 59.06 90 LYS A O 1
ATOM 690 N N . GLU A 1 91 ? 5.832 -48.594 -25.172 1 57.28 91 GLU A N 1
ATOM 691 C CA . GLU A 1 91 ? 4.836 -49.406 -25.859 1 57.28 91 GLU A CA 1
ATOM 692 C C . GLU A 1 91 ? 5.324 -49.812 -27.234 1 57.28 91 GLU A C 1
ATOM 694 O O . GLU A 1 91 ? 4.848 -50.812 -27.781 1 57.28 91 GLU A O 1
ATOM 699 N N . GLU A 1 92 ? 6.281 -49.156 -27.859 1 57.97 92 GLU A N 1
ATOM 700 C CA . GLU A 1 92 ? 6.656 -49.5 -29.234 1 57.97 92 GLU A CA 1
ATOM 701 C C . GLU A 1 92 ? 7.648 -50.656 -29.281 1 57.97 92 GLU A C 1
ATOM 703 O O . GLU A 1 92 ? 7.941 -51.188 -30.359 1 57.97 92 GLU A O 1
ATOM 708 N N . GLU A 1 93 ? 8.336 -51.094 -28.281 1 56.56 93 GLU A N 1
ATOM 709 C CA . GLU A 1 93 ? 9.383 -52.125 -28.359 1 56.56 93 GLU A CA 1
ATOM 710 C C . GLU A 1 93 ? 8.781 -53.531 -28.438 1 56.56 93 GLU A C 1
ATOM 712 O O . GLU A 1 93 ? 9.5 -54.5 -28.672 1 56.56 93 GLU A O 1
ATOM 717 N N . ASN A 1 94 ? 7.527 -53.781 -28.125 1 56.47 94 ASN A N 1
ATOM 718 C CA . ASN A 1 94 ? 7.062 -55.188 -28.016 1 56.47 94 ASN A CA 1
ATOM 719 C C . ASN A 1 94 ? 6.656 -55.75 -29.375 1 56.47 94 ASN A C 1
ATOM 721 O O . ASN A 1 94 ? 6.336 -56.906 -29.5 1 56.47 94 ASN A O 1
ATOM 725 N N . TYR A 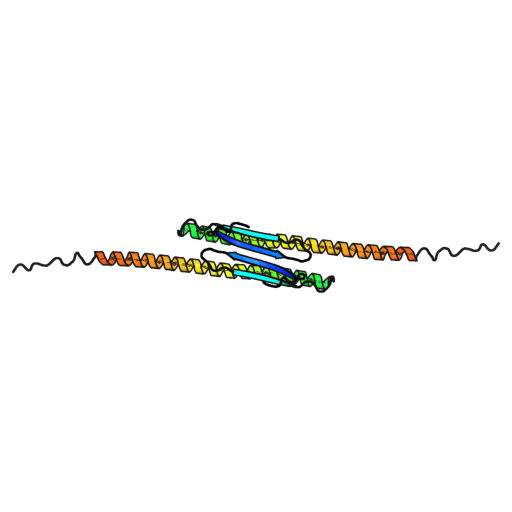1 95 ? 6.262 -54.969 -30.391 1 56.72 95 TYR A N 1
ATOM 726 C CA . TYR A 1 95 ? 5.66 -55.594 -31.562 1 56.72 95 TYR A CA 1
ATOM 727 C C . TYR A 1 95 ? 6.73 -56.125 -32.5 1 56.72 95 TYR A C 1
ATOM 729 O O . TYR A 1 95 ? 6.418 -56.781 -33.531 1 56.72 95 TYR A O 1
ATOM 737 N N . GLY A 1 96 ? 8.031 -55.719 -32.406 1 50.38 96 GLY A N 1
ATOM 738 C CA . GLY A 1 96 ? 8.898 -56.031 -33.531 1 50.38 96 GLY A CA 1
ATOM 739 C C . GLY A 1 96 ? 9.453 -57.469 -33.469 1 50.38 96 GLY A C 1
ATOM 740 O O . GLY A 1 96 ? 10.297 -57.812 -34.281 1 50.38 96 GLY A O 1
ATOM 741 N N . GLU A 1 97 ? 9.375 -58.125 -32.281 1 49.75 97 GLU A N 1
ATOM 742 C CA . GLU A 1 97 ? 10.18 -59.344 -32.312 1 49.75 97 GLU A CA 1
ATOM 743 C C . GLU A 1 97 ? 9.445 -60.469 -33.031 1 49.75 97 GLU A C 1
ATOM 745 O O . GLU A 1 97 ? 8.734 -61.25 -32.406 1 49.75 97 GLU A O 1
ATOM 750 N N . GLU A 1 98 ? 8.461 -60.188 -33.969 1 51 98 GLU A N 1
ATOM 751 C CA . GLU A 1 98 ? 7.926 -61.375 -34.625 1 51 98 GLU A CA 1
ATOM 752 C C . GLU A 1 98 ? 9.023 -62.156 -35.344 1 51 98 GLU A C 1
ATOM 754 O O . GLU A 1 98 ? 9.789 -61.594 -36.125 1 51 98 GLU A O 1
ATOM 759 N N . VAL A 1 99 ? 9.531 -63.312 -34.781 1 53.34 99 VAL A N 1
ATOM 760 C CA . VAL A 1 99 ? 10.5 -64.312 -35.094 1 53.34 99 VAL A CA 1
ATOM 761 C C . VAL A 1 99 ? 10.219 -64.875 -36.5 1 53.34 99 VAL A C 1
ATOM 763 O O . VAL A 1 99 ? 9.062 -65.125 -36.844 1 53.34 99 VAL A O 1
ATOM 766 N N . GLN A 1 100 ? 10.891 -64.312 -37.5 1 49.62 100 GLN A N 1
ATOM 767 C CA . GLN A 1 100 ? 10.992 -64.938 -38.812 1 49.62 100 GLN A CA 1
ATOM 768 C C . GLN A 1 100 ? 11.391 -66.438 -38.719 1 49.62 100 GLN A C 1
ATOM 770 O O . GLN A 1 100 ? 12.461 -66.75 -38.188 1 49.62 100 GLN A O 1
ATOM 775 N N . GLU A 1 101 ? 10.484 -67.25 -38.25 1 50.56 101 GLU A N 1
ATOM 776 C CA . GLU A 1 101 ? 10.695 -68.75 -38.344 1 50.56 101 GLU A CA 1
ATOM 777 C C . GLU A 1 101 ? 11.188 -69.125 -39.719 1 50.56 101 GLU A C 1
ATOM 779 O O . GLU A 1 101 ? 10.586 -68.75 -40.75 1 50.56 101 GLU A O 1
ATOM 784 N N . GLU A 1 102 ? 12.531 -69.062 -39.938 1 47.53 102 GLU A N 1
ATOM 785 C CA . GLU A 1 102 ? 13.203 -69.688 -41.094 1 47.53 102 GLU A CA 1
ATOM 786 C C . GLU A 1 102 ? 12.703 -71.125 -41.312 1 47.53 102 GLU A C 1
ATOM 788 O O . GLU A 1 102 ? 12.695 -71.938 -40.406 1 47.53 102 GLU A O 1
ATOM 793 N N . GLU A 1 103 ? 11.609 -71.375 -42 1 49.19 103 GLU A N 1
ATOM 794 C CA . GLU A 1 103 ? 11.305 -72.688 -42.594 1 49.19 103 GLU A CA 1
ATOM 795 C C . GLU A 1 103 ? 12.516 -73.188 -43.344 1 49.19 103 GLU A C 1
ATOM 797 O O . GLU A 1 103 ? 13.039 -72.562 -44.25 1 49.19 103 GLU A O 1
ATOM 802 N N . ASP A 1 104 ? 13.555 -73.875 -42.656 1 37.88 104 ASP A N 1
ATOM 803 C CA . ASP A 1 104 ? 14.281 -74.875 -43.375 1 37.88 104 ASP A CA 1
ATOM 804 C C . ASP A 1 104 ? 13.344 -76.062 -43.812 1 37.88 104 ASP A C 1
ATOM 806 O O . ASP A 1 104 ? 12.414 -76.375 -43.094 1 37.88 104 ASP A O 1
ATOM 810 N N . MET B 1 1 ? -9.781 -10.078 14.562 1 29.39 1 MET B N 1
ATOM 811 C CA . MET B 1 1 ? -8.492 -10.492 14.008 1 29.39 1 MET B CA 1
ATOM 812 C C . MET B 1 1 ? -8.664 -11.109 12.625 1 29.39 1 MET B C 1
ATOM 814 O O . MET B 1 1 ? -9.461 -12.031 12.445 1 29.39 1 MET B O 1
ATOM 818 N N . ALA B 1 2 ? -8.781 -10.352 11.57 1 40.59 2 ALA B N 1
ATOM 819 C CA . ALA B 1 2 ? -9.344 -10.898 10.344 1 40.59 2 ALA B CA 1
ATOM 820 C C . ALA B 1 2 ? -8.766 -12.281 10.047 1 40.59 2 ALA B C 1
ATOM 822 O O . ALA B 1 2 ? -7.574 -12.523 10.242 1 40.59 2 ALA B O 1
ATOM 823 N N . LEU B 1 3 ? -9.422 -13.312 10.219 1 36.44 3 LEU B N 1
ATOM 824 C CA . LEU B 1 3 ? -9.148 -14.711 9.922 1 36.44 3 LEU B CA 1
ATOM 825 C C . LEU B 1 3 ? -8.391 -14.844 8.602 1 36.44 3 LEU B C 1
ATOM 827 O O . LEU B 1 3 ? -8.953 -14.625 7.531 1 36.44 3 LEU B O 1
ATOM 831 N N . GLN B 1 4 ? -7.273 -14.242 8.414 1 47.22 4 GLN B N 1
ATOM 832 C CA . GLN B 1 4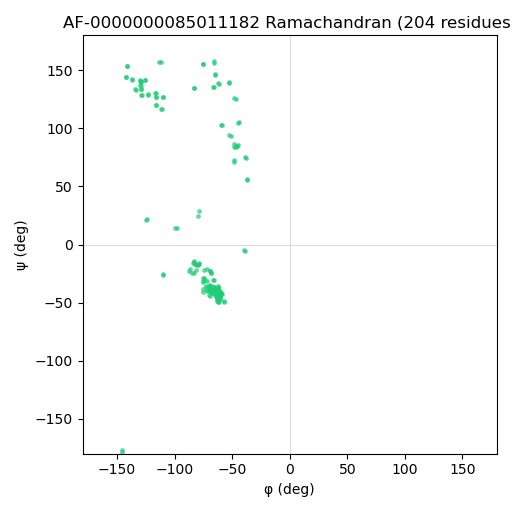 ? -6.449 -14.57 7.258 1 47.22 4 GLN B CA 1
ATOM 833 C C . GLN B 1 4 ? -6.465 -16.062 6.973 1 47.22 4 GLN B C 1
ATOM 835 O O . GLN B 1 4 ? -6.047 -16.875 7.812 1 47.22 4 GLN B O 1
ATOM 840 N N . SER B 1 5 ? -7.484 -16.562 6.445 1 51.56 5 SER B N 1
ATOM 841 C CA . SER B 1 5 ? -7.508 -17.984 6.117 1 51.56 5 SER B CA 1
ATOM 842 C C . SER B 1 5 ? -6.246 -18.391 5.363 1 51.56 5 SER B C 1
ATOM 844 O O . SER B 1 5 ? -5.664 -17.594 4.633 1 51.56 5 SER B O 1
ATOM 846 N N . LYS B 1 6 ? -5.551 -19.422 5.891 1 63.84 6 LYS B N 1
ATOM 847 C CA . LYS B 1 6 ? -4.344 -20.078 5.398 1 63.84 6 LYS B CA 1
ATOM 848 C C . LYS B 1 6 ? -4.383 -20.234 3.879 1 63.84 6 LYS B C 1
ATOM 850 O O . LYS B 1 6 ? -3.346 -20.438 3.246 1 63.84 6 LYS B O 1
ATOM 855 N N . ASP B 1 7 ? -5.453 -19.891 3.191 1 79.06 7 ASP B N 1
ATOM 856 C CA . ASP B 1 7 ? -5.566 -20.156 1.76 1 79.06 7 ASP B CA 1
ATOM 857 C C . ASP B 1 7 ? -5.863 -18.875 0.984 1 79.06 7 ASP B C 1
ATOM 859 O O . ASP B 1 7 ? -6.449 -18.922 -0.1 1 79.06 7 ASP B O 1
ATOM 863 N N . THR B 1 8 ? -5.531 -17.688 1.62 1 89.12 8 THR B N 1
ATOM 864 C CA . THR B 1 8 ? -5.887 -16.453 0.933 1 89.12 8 THR B CA 1
ATOM 865 C C . THR B 1 8 ? -4.684 -15.523 0.837 1 89.12 8 THR B C 1
ATOM 867 O O . THR B 1 8 ? -3.863 -15.469 1.756 1 89.12 8 THR B O 1
ATOM 870 N N . THR B 1 9 ? -4.566 -14.945 -0.376 1 94.38 9 THR B N 1
ATOM 871 C CA . THR B 1 9 ? -3.588 -13.883 -0.58 1 94.38 9 THR B CA 1
ATOM 872 C C . THR B 1 9 ? -4.152 -12.531 -0.129 1 94.38 9 THR B C 1
ATOM 874 O O . THR B 1 9 ? -5.312 -12.227 -0.394 1 94.38 9 THR B O 1
ATOM 877 N N . SER B 1 10 ? -3.27 -11.797 0.622 1 96.56 10 SER B N 1
ATOM 878 C CA . SER B 1 10 ? -3.754 -10.508 1.113 1 96.56 10 SER B CA 1
ATOM 879 C C . SER B 1 10 ? -2.764 -9.391 0.804 1 96.56 10 SER B C 1
ATOM 881 O O . SER B 1 10 ? -1.552 -9.617 0.794 1 96.56 10 SER B O 1
ATOM 883 N N . LEU B 1 11 ? -3.303 -8.25 0.448 1 97.19 11 LEU B N 1
ATOM 884 C CA . LEU B 1 11 ? -2.596 -6.984 0.314 1 97.19 11 LEU B CA 1
ATOM 885 C C . LEU B 1 11 ? -3.121 -5.961 1.315 1 97.19 11 LEU B C 1
ATOM 887 O O . LEU B 1 11 ? -4.316 -5.66 1.33 1 97.19 11 LEU B O 1
ATOM 891 N N . THR B 1 12 ? -2.203 -5.477 2.186 1 97.69 12 THR B N 1
ATOM 892 C CA . THR B 1 12 ? -2.607 -4.504 3.195 1 97.69 12 THR B CA 1
ATOM 893 C C . THR B 1 12 ? -1.733 -3.256 3.127 1 97.69 12 THR B C 1
ATOM 895 O O . THR B 1 12 ? -0.545 -3.342 2.809 1 97.69 12 THR B O 1
ATOM 898 N N . ALA B 1 13 ? -2.363 -2.145 3.324 1 98 13 ALA B N 1
ATOM 899 C CA . ALA B 1 13 ? -1.666 -0.87 3.471 1 98 13 ALA B CA 1
ATOM 900 C C . ALA B 1 13 ? -2.139 -0.126 4.715 1 98 13 ALA B C 1
ATOM 902 O O . ALA B 1 13 ? -3.332 -0.119 5.027 1 98 13 ALA B O 1
ATOM 903 N N . SER B 1 14 ? -1.169 0.504 5.438 1 97.88 14 SER B N 1
ATOM 904 C CA . SER B 1 14 ? -1.505 1.233 6.652 1 97.88 14 SER B CA 1
ATOM 905 C C . SER B 1 14 ? -0.768 2.568 6.719 1 97.88 14 SER B C 1
ATOM 907 O O . SER B 1 14 ? 0.375 2.674 6.27 1 97.88 14 SER B O 1
ATOM 909 N N . TYR B 1 15 ? -1.477 3.539 7.215 1 97.62 15 TYR B N 1
ATOM 910 C CA . TYR B 1 15 ? -0.974 4.887 7.469 1 97.62 15 TYR B CA 1
ATOM 911 C C . TYR B 1 15 ? -1.161 5.273 8.93 1 97.62 15 TYR B C 1
ATOM 913 O O . TYR B 1 15 ? -2.25 5.113 9.484 1 97.62 15 TYR B O 1
ATOM 921 N N . LYS B 1 16 ? -0.022 5.762 9.539 1 95.81 16 LYS B N 1
ATOM 922 C CA . LYS B 1 16 ? -0.032 6.246 10.922 1 95.81 16 LYS B CA 1
ATOM 923 C C . LYS B 1 16 ? 0.595 7.633 11.016 1 95.81 16 LYS B C 1
ATOM 925 O O . LYS B 1 16 ? 1.605 7.91 10.367 1 95.81 16 LYS B O 1
ATOM 930 N N . SER B 1 17 ? -0.071 8.461 11.711 1 93.38 17 SER B N 1
ATOM 931 C CA . SER B 1 17 ? 0.347 9.852 11.875 1 93.38 17 SER B CA 1
ATOM 932 C C . SER B 1 17 ? 0.069 10.344 13.289 1 93.38 17 SER B C 1
ATOM 934 O O . SER B 1 17 ? -0.937 9.977 13.898 1 93.38 17 SER B O 1
ATOM 936 N N . PRO B 1 18 ? 0.911 11.188 13.891 1 89.75 18 PRO B N 1
ATOM 937 C CA . PRO B 1 18 ? 0.612 11.766 15.203 1 89.75 18 PRO B CA 1
ATOM 938 C C . PRO B 1 18 ? -0.547 12.758 15.156 1 89.75 18 PRO B C 1
ATOM 940 O O . PRO B 1 18 ? -1.241 12.953 16.156 1 89.75 18 PRO B O 1
ATOM 943 N N . GLU B 1 19 ? -0.882 13.367 14.031 1 84.81 19 GLU B N 1
ATOM 944 C CA . GLU B 1 19 ? -1.822 14.477 13.953 1 84.81 19 GLU B CA 1
ATOM 945 C C . GLU B 1 19 ? -3.125 14.055 13.281 1 84.81 19 GLU B C 1
ATOM 947 O O . GLU B 1 19 ? -4.16 14.695 13.461 1 84.81 19 GLU B O 1
ATOM 952 N N . ASN B 1 20 ? -2.984 13.055 12.453 1 91.25 20 ASN B N 1
ATOM 953 C CA . ASN B 1 20 ? -4.152 12.648 11.672 1 91.25 20 ASN B CA 1
ATOM 954 C C . ASN B 1 20 ? -4.656 11.273 12.094 1 91.25 20 ASN B C 1
ATOM 956 O O . ASN B 1 20 ? -3.906 10.484 12.672 1 91.25 20 ASN B O 1
ATOM 960 N N . GLU B 1 21 ? -6.004 11.023 11.789 1 95.06 21 GLU B N 1
ATOM 961 C CA . GLU B 1 21 ? -6.562 9.695 12 1 95.06 21 GLU B CA 1
ATOM 962 C C . GLU B 1 21 ? -5.852 8.648 11.141 1 95.06 21 GLU B C 1
ATOM 964 O O . GLU B 1 21 ? -5.559 8.898 9.969 1 95.06 21 GLU B O 1
ATOM 969 N N . HIS B 1 22 ? -5.625 7.531 11.789 1 97.12 22 HIS B N 1
ATOM 970 C CA . HIS B 1 22 ? -5 6.418 11.078 1 97.12 22 HIS B CA 1
ATOM 971 C C . HIS B 1 22 ? -5.992 5.738 10.141 1 97.12 22 HIS B C 1
ATOM 973 O O . HIS B 1 22 ? -7.207 5.855 10.32 1 97.12 22 HIS B O 1
ATOM 979 N N . PHE B 1 23 ? -5.414 5.062 9.07 1 97.44 23 PHE B N 1
ATOM 980 C CA . PHE B 1 23 ? -6.258 4.211 8.242 1 97.44 23 PHE B CA 1
ATOM 981 C C . PHE B 1 23 ? -5.516 2.943 7.836 1 97.44 23 PHE B C 1
ATOM 983 O O . PHE B 1 23 ? -4.285 2.9 7.875 1 97.44 23 PHE B O 1
ATOM 990 N N . THR B 1 24 ? -6.336 1.916 7.578 1 98 24 THR B N 1
ATOM 991 C CA . THR B 1 24 ? -5.859 0.646 7.035 1 98 24 THR B CA 1
ATOM 992 C C . THR B 1 24 ? -6.758 0.18 5.891 1 98 24 THR B C 1
ATOM 994 O O . THR B 1 24 ? -7.984 0.262 5.98 1 98 24 THR B O 1
ATOM 997 N N . ILE B 1 25 ? -6.082 -0.241 4.789 1 98 25 ILE B N 1
ATOM 998 C CA . ILE B 1 25 ? -6.75 -0.82 3.627 1 98 25 ILE B CA 1
ATOM 999 C C . ILE B 1 25 ? -6.309 -2.271 3.449 1 98 25 ILE B C 1
ATOM 1001 O O . ILE B 1 25 ? -5.113 -2.57 3.477 1 98 25 ILE B O 1
ATOM 1005 N N . ALA B 1 26 ? -7.324 -3.102 3.373 1 97.44 26 ALA B N 1
ATOM 1006 C CA . ALA B 1 26 ? -7.016 -4.52 3.189 1 97.44 26 ALA B CA 1
ATOM 1007 C C . ALA B 1 26 ? -7.805 -5.102 2.021 1 97.44 26 ALA B C 1
ATOM 1009 O O . ALA B 1 26 ? -9 -4.836 1.874 1 97.44 26 ALA B O 1
ATOM 1010 N N . GLU B 1 27 ? -7.113 -5.746 1.138 1 96.94 27 GLU B N 1
ATOM 1011 C CA . GLU B 1 27 ? -7.703 -6.516 0.047 1 96.94 27 GLU B CA 1
ATOM 1012 C C . GLU B 1 27 ? -7.371 -8 0.179 1 96.94 27 GLU B C 1
ATOM 1014 O O . GLU B 1 27 ? -6.219 -8.367 0.411 1 96.94 27 GLU B O 1
ATOM 1019 N N . ASN B 1 28 ? -8.438 -8.797 0.07 1 96.19 28 ASN B N 1
ATOM 1020 C CA . ASN B 1 28 ? -8.266 -10.25 0.082 1 96.19 28 ASN B CA 1
ATOM 1021 C C . ASN B 1 28 ? -8.555 -10.859 -1.287 1 96.19 28 ASN B C 1
ATOM 1023 O O . ASN B 1 28 ? -9.586 -10.57 -1.896 1 96.19 28 ASN B O 1
ATOM 1027 N N . ILE B 1 29 ? -7.594 -11.602 -1.717 1 94.88 29 ILE B N 1
ATOM 1028 C CA . ILE B 1 29 ? -7.688 -12.266 -3.014 1 94.88 29 ILE B CA 1
ATOM 1029 C C . ILE B 1 29 ? -7.809 -13.773 -2.818 1 94.88 29 ILE B C 1
ATOM 1031 O O . ILE B 1 29 ? -6.871 -14.414 -2.338 1 94.88 29 ILE B O 1
ATOM 1035 N N . PRO B 1 30 ? -8.914 -14.359 -3.23 1 91 30 PRO B N 1
ATOM 1036 C CA . PRO B 1 30 ? -9.117 -15.797 -3.01 1 91 30 PRO B CA 1
ATOM 1037 C C . PRO B 1 30 ? -8.109 -16.656 -3.775 1 91 30 PRO B C 1
ATOM 1039 O O . PRO B 1 30 ? -7.715 -16.312 -4.891 1 91 30 PRO B O 1
ATOM 1042 N N . THR B 1 31 ? -7.773 -17.703 -3.189 1 87.56 31 THR B N 1
ATOM 1043 C CA . THR B 1 31 ? -6.91 -18.688 -3.828 1 87.56 31 THR B CA 1
ATOM 1044 C C . THR B 1 31 ? -7.613 -19.328 -5.02 1 87.56 31 THR B C 1
ATOM 1046 O O . THR B 1 31 ? -8.812 -19.609 -4.961 1 87.56 31 THR B O 1
ATOM 1049 N N . PRO B 1 32 ? -6.82 -19.422 -6.074 1 88.56 32 PRO B N 1
ATOM 1050 C CA . PRO B 1 32 ? -7.445 -20.125 -7.191 1 88.56 32 PRO B CA 1
ATOM 1051 C C . PRO B 1 32 ? -8.008 -21.5 -6.789 1 88.56 32 PRO B C 1
ATOM 1053 O O . PRO B 1 32 ? -7.375 -22.219 -6.008 1 88.56 32 PRO B O 1
ATOM 1056 N N . PRO B 1 33 ? -9.211 -21.828 -7.336 1 88.69 33 PRO B N 1
ATOM 1057 C CA . PRO B 1 33 ? -9.828 -23.109 -6.961 1 88.69 33 PRO B CA 1
ATOM 1058 C C . PRO B 1 33 ? -9.062 -24.312 -7.508 1 88.69 33 PRO B C 1
ATOM 1060 O O . PRO B 1 33 ? -9.227 -25.422 -7.012 1 88.69 33 PRO B O 1
ATOM 1063 N N . SER B 1 34 ? -8.305 -24.109 -8.609 1 85.44 34 SER B N 1
ATOM 1064 C CA . SER B 1 34 ? -7.512 -25.172 -9.203 1 85.44 34 SER B CA 1
ATOM 1065 C C . SER B 1 34 ? -6.211 -24.641 -9.789 1 85.44 34 SER B C 1
ATOM 1067 O O . SER B 1 34 ? -5.93 -23.453 -9.703 1 85.44 34 SER B O 1
ATOM 1069 N N . THR B 1 35 ? -5.473 -25.547 -10.398 1 84.62 35 THR B N 1
ATOM 1070 C CA . THR B 1 35 ? -4.199 -25.172 -11 1 84.62 35 THR B CA 1
ATOM 1071 C C . THR B 1 35 ? -4.355 -24.984 -12.508 1 84.62 35 THR B C 1
ATOM 1073 O O . THR B 1 35 ? -3.367 -24.984 -13.242 1 84.62 35 THR B O 1
ATOM 1076 N N . SER B 1 36 ? -5.609 -24.891 -12.953 1 84.31 36 SER B N 1
ATOM 1077 C CA . SER B 1 36 ? -5.82 -24.656 -14.383 1 84.31 36 SER B CA 1
ATOM 1078 C C . SER B 1 36 ? -5.305 -23.297 -14.805 1 84.31 36 SER B C 1
ATOM 1080 O O . SER B 1 36 ? -5.246 -22.359 -14 1 84.31 36 SER B O 1
ATOM 1082 N N . VAL B 1 37 ? -4.977 -23.141 -16.156 1 84.06 37 VAL B N 1
ATOM 1083 C CA . VAL B 1 37 ? -4.52 -21.875 -16.719 1 84.06 37 VAL B CA 1
ATOM 1084 C C . VAL B 1 37 ? -5.594 -20.797 -16.531 1 84.06 37 VAL B C 1
ATOM 1086 O O . VAL B 1 37 ? -5.285 -19.656 -16.219 1 84.06 37 VAL B O 1
ATOM 1089 N N . GLN B 1 38 ? -6.82 -21.219 -16.719 1 90 38 GLN B N 1
ATOM 1090 C CA . GLN B 1 38 ? -7.93 -20.281 -16.594 1 90 38 GLN B CA 1
ATOM 1091 C C . GLN B 1 38 ? -8.039 -19.734 -15.172 1 90 38 GLN B C 1
ATOM 1093 O O . GLN B 1 38 ? -8.164 -18.516 -14.977 1 90 38 GLN B O 1
ATOM 1098 N N . ASP B 1 39 ? -7.973 -20.562 -14.172 1 91.06 39 ASP B N 1
ATOM 1099 C CA . ASP B 1 39 ? -8.086 -20.141 -12.773 1 91.06 39 ASP B CA 1
ATOM 1100 C C . ASP B 1 39 ? -6.898 -19.266 -12.367 1 91.06 39 ASP B C 1
ATOM 1102 O O . ASP B 1 39 ? -7.062 -18.281 -11.648 1 91.06 39 ASP B O 1
ATOM 1106 N N . LYS B 1 40 ? -5.766 -19.609 -12.867 1 87 40 LYS B N 1
ATOM 1107 C CA . LYS B 1 40 ? -4.566 -18.844 -12.555 1 87 40 LYS B CA 1
ATOM 1108 C C . LYS B 1 40 ? -4.617 -17.453 -13.188 1 87 40 LYS B C 1
ATOM 1110 O O . LYS B 1 40 ? -4.203 -16.469 -12.57 1 87 40 LYS B O 1
ATOM 1115 N N . THR B 1 41 ? -5.113 -17.422 -14.406 1 89.81 41 THR B N 1
ATOM 1116 C CA . THR B 1 41 ? -5.27 -16.141 -15.094 1 89.81 41 THR B CA 1
ATOM 1117 C C . THR B 1 41 ? -6.246 -15.234 -14.344 1 89.81 41 THR B C 1
ATOM 1119 O O . THR B 1 41 ? -5.984 -14.047 -14.164 1 89.81 41 THR B O 1
ATOM 1122 N N . HIS B 1 42 ? -7.297 -15.773 -13.867 1 93.31 42 HIS B N 1
ATOM 1123 C CA . HIS B 1 42 ? -8.273 -15.008 -13.109 1 93.31 42 HIS B CA 1
ATOM 1124 C C . HIS B 1 42 ? -7.68 -14.492 -11.805 1 93.31 42 HIS B C 1
ATOM 1126 O O . HIS B 1 42 ? -7.965 -13.367 -11.383 1 93.31 42 HIS B O 1
ATOM 1132 N N . PHE B 1 43 ? -6.926 -15.328 -11.227 1 92.62 43 PHE B N 1
ATOM 1133 C CA . PHE B 1 43 ? -6.266 -14.938 -9.984 1 92.62 43 PHE B CA 1
ATOM 1134 C C . PHE B 1 43 ? -5.352 -13.734 -10.219 1 92.62 43 PHE B C 1
ATOM 1136 O O . PHE B 1 43 ? -5.395 -12.758 -9.461 1 92.62 43 PHE B O 1
ATOM 1143 N N . LEU B 1 44 ? -4.559 -13.805 -11.258 1 91.56 44 LEU B N 1
ATOM 1144 C CA . LEU B 1 44 ? -3.623 -12.727 -11.555 1 91.56 44 LEU B CA 1
ATOM 1145 C C . LEU B 1 44 ? -4.363 -11.43 -11.852 1 91.56 44 LEU B C 1
ATOM 1147 O O . LEU B 1 44 ? -3.918 -10.352 -11.453 1 91.56 44 LEU B O 1
ATOM 1151 N N . GLU B 1 45 ? -5.465 -11.57 -12.516 1 92.94 45 GLU B N 1
ATOM 1152 C CA . GLU B 1 45 ? -6.293 -10.406 -12.789 1 92.94 45 GLU B CA 1
ATOM 1153 C C . GLU B 1 45 ? -6.844 -9.797 -11.5 1 92.94 45 GLU B C 1
ATOM 1155 O O . GLU B 1 45 ? -6.867 -8.578 -11.336 1 92.94 45 GLU B O 1
ATOM 1160 N N . ALA B 1 46 ? -7.301 -10.648 -10.625 1 94.88 46 ALA B N 1
ATOM 1161 C CA . ALA B 1 46 ? -7.82 -10.195 -9.336 1 94.88 46 ALA B CA 1
ATOM 1162 C C . ALA B 1 46 ? -6.73 -9.508 -8.516 1 94.88 46 ALA B C 1
ATOM 1164 O O . ALA B 1 46 ? -6.992 -8.508 -7.848 1 94.88 46 ALA B O 1
ATOM 1165 N N . LEU B 1 47 ? -5.582 -10.07 -8.602 1 94.75 47 LEU B N 1
ATOM 1166 C CA . LEU B 1 47 ? -4.449 -9.5 -7.879 1 94.75 47 LEU B CA 1
ATOM 1167 C C . LEU B 1 47 ? -4.113 -8.109 -8.406 1 94.75 47 LEU B C 1
ATOM 1169 O O . LEU B 1 47 ? -3.93 -7.172 -7.621 1 94.75 47 LEU B O 1
ATOM 1173 N N . ARG B 1 48 ? -4.082 -7.898 -9.734 1 93.94 48 ARG B N 1
ATOM 1174 C CA . ARG B 1 48 ? -3.818 -6.602 -10.352 1 93.94 48 ARG B CA 1
ATOM 1175 C C . ARG B 1 48 ? -4.887 -5.586 -9.969 1 93.94 48 ARG B C 1
ATOM 1177 O O . ARG B 1 48 ? -4.578 -4.426 -9.688 1 93.94 48 ARG B O 1
ATOM 1184 N N . L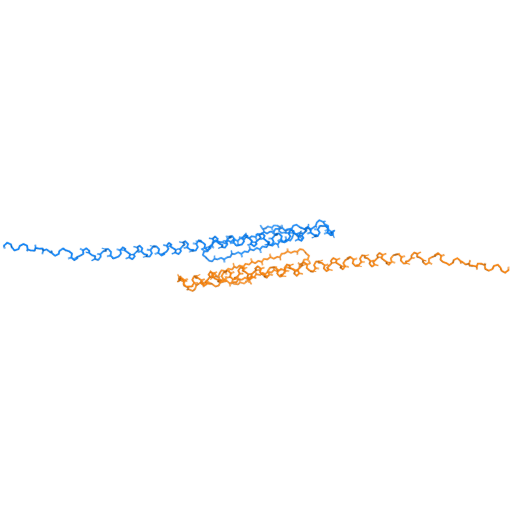YS B 1 49 ? -6.051 -6.055 -9.938 1 96.19 49 LYS B N 1
ATOM 1185 C CA . LYS B 1 49 ? -7.156 -5.18 -9.547 1 96.19 49 LYS B CA 1
ATOM 1186 C C . LYS B 1 49 ? -7.035 -4.754 -8.094 1 96.19 49 LYS B C 1
ATOM 1188 O O . LYS B 1 49 ? -7.297 -3.598 -7.754 1 96.19 49 LYS B O 1
ATOM 1193 N N . ALA B 1 50 ? -6.668 -5.68 -7.246 1 95.81 50 ALA B N 1
ATOM 1194 C CA . ALA B 1 50 ? -6.48 -5.383 -5.828 1 95.81 50 ALA B CA 1
ATOM 1195 C C . ALA B 1 50 ? -5.414 -4.305 -5.633 1 95.81 50 ALA B C 1
ATOM 1197 O O . ALA B 1 50 ? -5.59 -3.393 -4.82 1 95.81 50 ALA B O 1
ATOM 1198 N N . VAL B 1 51 ? -4.305 -4.398 -6.398 1 95.31 51 VAL B N 1
ATOM 1199 C CA . VAL B 1 51 ? -3.229 -3.416 -6.324 1 95.31 51 VAL B CA 1
ATOM 1200 C C . VAL B 1 51 ? -3.756 -2.043 -6.73 1 95.31 51 VAL B C 1
ATOM 1202 O O . VAL B 1 51 ? -3.561 -1.059 -6.016 1 95.31 51 VAL B O 1
ATOM 1205 N N . THR B 1 52 ? -4.441 -1.99 -7.84 1 96 52 THR B N 1
ATOM 1206 C CA . THR B 1 52 ? -4.98 -0.74 -8.359 1 96 52 THR B CA 1
ATOM 1207 C C . THR B 1 52 ? -5.965 -0.12 -7.371 1 96 52 THR B C 1
ATOM 1209 O O . THR B 1 52 ? -5.879 1.071 -7.07 1 96 52 THR B O 1
ATOM 1212 N N . ASN B 1 53 ? -6.84 -0.936 -6.836 1 97.12 53 ASN B N 1
ATOM 1213 C CA . ASN B 1 53 ? -7.828 -0.464 -5.871 1 97.12 53 ASN B CA 1
ATOM 1214 C C . ASN B 1 53 ? -7.168 0.07 -4.605 1 97.12 53 ASN B C 1
ATOM 1216 O O . ASN B 1 53 ? -7.559 1.119 -4.09 1 97.12 53 ASN B O 1
ATOM 1220 N N . THR B 1 54 ? -6.23 -0.647 -4.117 1 97.19 54 THR B N 1
ATOM 1221 C CA . THR B 1 54 ? -5.516 -0.241 -2.914 1 97.19 54 THR B CA 1
ATOM 1222 C C . THR B 1 54 ? -4.816 1.099 -3.127 1 97.19 54 THR B C 1
ATOM 1224 O O . THR B 1 54 ? -4.898 1.989 -2.279 1 97.19 54 THR B O 1
ATOM 1227 N N . GLN B 1 55 ? -4.195 1.268 -4.25 1 96.25 55 GLN B N 1
ATOM 1228 C CA . GLN B 1 55 ? -3.506 2.512 -4.578 1 96.25 55 GLN B CA 1
ATOM 1229 C C . GLN B 1 55 ? -4.484 3.68 -4.652 1 96.25 55 GLN B C 1
ATOM 1231 O O . GLN B 1 55 ? -4.199 4.766 -4.148 1 96.25 55 GLN B O 1
ATOM 1236 N N . GLU B 1 56 ? -5.59 3.457 -5.293 1 97.5 56 GLU B N 1
ATOM 1237 C CA . GLU B 1 56 ? -6.613 4.496 -5.395 1 97.5 56 GLU B CA 1
ATOM 1238 C C . GLU B 1 56 ? -7.125 4.902 -4.016 1 97.5 56 GLU B C 1
ATOM 1240 O O . GLU B 1 56 ? -7.281 6.09 -3.73 1 97.5 56 GLU B O 1
ATOM 1245 N N . GLN B 1 57 ? -7.348 3.963 -3.166 1 98 57 GLN B N 1
ATOM 1246 C CA . GLN B 1 57 ? -7.859 4.23 -1.826 1 98 57 GLN B CA 1
ATOM 1247 C C . GLN B 1 57 ? -6.82 4.957 -0.977 1 98 57 GLN B C 1
ATOM 1249 O O . GLN B 1 57 ? -7.156 5.879 -0.228 1 98 57 GLN B O 1
ATOM 1254 N N . ILE B 1 58 ? -5.547 4.562 -1.081 1 97.5 58 ILE B N 1
ATOM 1255 C CA . ILE B 1 58 ? -4.477 5.254 -0.37 1 97.5 58 ILE B CA 1
ATOM 1256 C C . ILE B 1 58 ? -4.461 6.73 -0.767 1 97.5 58 ILE B C 1
ATOM 1258 O O . ILE B 1 58 ? -4.418 7.609 0.095 1 97.5 58 ILE B O 1
ATOM 1262 N N . ASN B 1 59 ? -4.5 6.926 -2.09 1 95.62 59 ASN B N 1
ATOM 1263 C CA . ASN B 1 59 ? -4.473 8.297 -2.598 1 95.62 59 ASN B CA 1
ATOM 1264 C C . ASN B 1 59 ? -5.664 9.102 -2.096 1 95.62 59 ASN B C 1
ATOM 1266 O O . ASN B 1 59 ? -5.516 10.266 -1.706 1 95.62 59 ASN B O 1
ATOM 1270 N N . LYS B 1 60 ? -6.766 8.555 -2.082 1 97.62 60 LYS B N 1
ATOM 1271 C CA . LYS B 1 60 ? -7.969 9.227 -1.605 1 97.62 60 LYS B CA 1
ATOM 1272 C C . LYS B 1 60 ? -7.848 9.586 -0.128 1 97.62 60 LYS B C 1
ATOM 1274 O O . LYS B 1 60 ? -8.141 10.719 0.266 1 97.62 60 LYS B O 1
ATOM 1279 N N . GLU B 1 61 ? -7.434 8.641 0.68 1 97.5 61 GLU B N 1
ATOM 1280 C CA . GLU B 1 61 ? -7.289 8.844 2.117 1 97.5 61 GLU B CA 1
ATOM 1281 C C . GLU B 1 61 ? -6.227 9.898 2.418 1 97.5 61 GLU B C 1
ATOM 1283 O O . GLU B 1 61 ? -6.434 10.773 3.26 1 97.5 61 GLU B O 1
ATOM 1288 N N . LEU B 1 62 ? -5.121 9.859 1.746 1 95.56 62 LEU B N 1
ATOM 1289 C CA . LEU B 1 62 ? -4.043 10.812 1.983 1 95.56 62 LEU B CA 1
ATOM 1290 C C . LEU B 1 62 ? -4.457 12.219 1.551 1 95.56 62 LEU B C 1
ATOM 1292 O O . LEU B 1 62 ? -4.121 13.203 2.217 1 95.56 62 LEU B O 1
ATOM 1296 N N . THR B 1 63 ? -5.168 12.289 0.446 1 94.38 63 THR B N 1
ATOM 1297 C CA . THR B 1 63 ? -5.715 13.57 0.012 1 94.38 63 THR B CA 1
ATOM 1298 C C . THR B 1 63 ? -6.641 14.148 1.074 1 94.38 63 THR B C 1
ATOM 1300 O O . THR B 1 63 ? -6.574 15.344 1.38 1 94.38 63 THR B O 1
ATOM 1303 N N . ALA B 1 64 ? -7.449 13.367 1.671 1 96.06 64 ALA B N 1
ATOM 1304 C CA . ALA B 1 64 ? -8.359 13.805 2.729 1 96.06 64 ALA B CA 1
ATOM 1305 C C . ALA B 1 64 ? -7.582 14.32 3.939 1 96.06 64 ALA B C 1
ATOM 1307 O O . ALA B 1 64 ? -7.938 15.344 4.52 1 96.06 64 ALA B O 1
ATOM 1308 N N . ARG B 1 65 ? -6.465 13.656 4.32 1 93.31 65 ARG B N 1
ATOM 1309 C CA . ARG B 1 65 ? -5.648 14.062 5.461 1 93.31 65 ARG B CA 1
ATOM 1310 C C . ARG B 1 65 ? -4.914 15.367 5.168 1 93.31 65 ARG B C 1
ATOM 1312 O O . ARG B 1 65 ? -4.758 16.203 6.055 1 93.31 65 ARG B O 1
ATOM 1319 N N . MET B 1 66 ? -4.516 15.5 3.926 1 88.69 66 MET B N 1
ATOM 1320 C CA . MET B 1 66 ? -3.855 16.734 3.504 1 88.69 66 MET B CA 1
ATOM 1321 C C . MET B 1 66 ? -4.812 17.922 3.582 1 88.69 66 MET B C 1
ATOM 1323 O O . MET B 1 66 ? -4.422 19.016 3.994 1 88.69 66 MET B O 1
ATOM 1327 N N . GLU B 1 67 ? -6 17.703 3.246 1 91.88 67 GLU B N 1
ATOM 1328 C CA . GLU B 1 67 ? -7.016 18.75 3.316 1 91.88 67 GLU B CA 1
ATOM 1329 C C . GLU B 1 67 ? -7.344 19.109 4.766 1 91.88 67 GLU B C 1
ATOM 1331 O O . GLU B 1 67 ? -7.543 20.281 5.094 1 91.88 67 GLU B O 1
ATOM 1336 N N . GLU B 1 68 ? -7.371 18.125 5.609 1 91.44 68 GLU B N 1
ATOM 1337 C CA . GLU B 1 68 ? -7.566 18.359 7.035 1 91.44 68 GLU B CA 1
ATOM 1338 C C . GLU B 1 68 ? -6.43 19.203 7.621 1 91.44 68 GLU B C 1
ATOM 1340 O O . GLU B 1 68 ? -6.668 20.109 8.414 1 91.44 68 GLU B O 1
ATOM 1345 N N . ASP B 1 69 ? -5.281 18.891 7.246 1 87.12 69 ASP B N 1
ATOM 1346 C CA . ASP B 1 69 ? -4.113 19.625 7.723 1 87.12 69 ASP B CA 1
ATOM 1347 C C . ASP B 1 69 ? -4.156 21.094 7.266 1 87.12 69 ASP B C 1
ATOM 1349 O O . ASP B 1 69 ? -3.861 22 8.039 1 87.12 69 ASP B O 1
ATOM 1353 N N . LYS B 1 70 ? -4.555 21.266 5.996 1 84.75 70 LYS B N 1
ATOM 1354 C CA . LYS B 1 70 ? -4.695 22.625 5.465 1 84.75 70 LYS B CA 1
ATOM 1355 C C . LYS B 1 70 ? -5.758 23.406 6.227 1 84.75 70 LYS B C 1
ATOM 1357 O O . LYS B 1 70 ? -5.57 24.594 6.527 1 84.75 70 LYS B O 1
ATOM 1362 N N . ALA B 1 71 ? -6.77 22.781 6.559 1 87.88 71 ALA B N 1
ATOM 1363 C CA . ALA B 1 71 ? -7.863 23.406 7.289 1 87.88 71 ALA B CA 1
ATOM 1364 C C . ALA B 1 71 ? -7.434 23.781 8.711 1 87.88 71 ALA B C 1
ATOM 1366 O O . ALA B 1 71 ? -7.785 24.844 9.211 1 87.88 71 ALA B O 1
ATOM 1367 N N . ARG B 1 72 ? -6.68 22.922 9.32 1 84.25 72 ARG B N 1
ATOM 1368 C CA . ARG B 1 72 ? -6.172 23.188 10.664 1 84.25 72 ARG B CA 1
ATOM 1369 C C . ARG B 1 72 ? -5.203 24.359 10.672 1 84.25 72 ARG B C 1
ATOM 1371 O O . ARG B 1 72 ? -5.227 25.188 11.594 1 84.25 72 ARG B O 1
ATOM 1378 N N . GLU B 1 73 ? -4.477 24.453 9.695 1 80.44 73 GLU B N 1
ATOM 1379 C CA . GLU B 1 73 ? -3.537 25.562 9.562 1 80.44 73 GLU B CA 1
ATOM 1380 C C . GLU B 1 73 ? -4.27 26.891 9.336 1 80.44 73 GLU B C 1
ATOM 1382 O O . GLU B 1 73 ? -3.912 27.906 9.922 1 80.44 73 GLU B O 1
ATOM 1387 N N . ALA B 1 74 ? -5.207 26.828 8.492 1 81.69 74 ALA B N 1
ATOM 1388 C CA . ALA B 1 74 ? -5.996 28.031 8.219 1 81.69 74 ALA B CA 1
ATOM 1389 C C . ALA B 1 74 ? -6.723 28.5 9.477 1 81.69 74 ALA B C 1
ATOM 1391 O O . ALA B 1 74 ? -6.801 29.703 9.734 1 81.69 74 ALA B O 1
ATOM 1392 N N . ALA B 1 75 ? -7.141 27.625 10.211 1 80.81 75 ALA B N 1
ATOM 1393 C CA . ALA B 1 75 ? -7.852 27.969 11.438 1 80.81 75 ALA B CA 1
ATOM 1394 C C . ALA B 1 75 ? -6.902 28.531 12.484 1 80.81 75 ALA B C 1
ATOM 1396 O O . ALA B 1 75 ? -7.242 29.484 13.195 1 80.81 75 ALA B O 1
ATOM 1397 N N . SER B 1 76 ? -5.75 27.953 12.539 1 74.94 76 SER B N 1
ATOM 1398 C CA . SER B 1 76 ? -4.746 28.453 13.477 1 74.94 76 SER B CA 1
ATOM 1399 C C . SER B 1 76 ? -4.285 29.844 13.094 1 74.94 76 SER B C 1
ATOM 1401 O O . SER B 1 76 ? -4.109 30.703 13.961 1 74.94 76 SER B O 1
ATOM 1403 N N . GLY B 1 77 ? -4.098 30.031 11.797 1 70.81 77 GLY B N 1
ATOM 1404 C CA . GLY B 1 77 ? -3.748 31.359 11.32 1 70.81 77 GLY B CA 1
ATOM 1405 C C . GLY B 1 77 ? -4.84 32.375 11.555 1 70.81 77 GLY B C 1
ATOM 1406 O O . GLY B 1 77 ? -4.559 33.531 11.914 1 70.81 77 GLY B O 1
ATOM 1407 N N . ALA B 1 78 ? -6.027 31.969 11.398 1 71.88 78 ALA B N 1
ATOM 1408 C CA . ALA B 1 78 ? -7.168 32.844 11.617 1 71.88 78 ALA B CA 1
ATOM 1409 C C . ALA B 1 78 ? -7.293 33.219 13.094 1 71.88 78 ALA B C 1
ATOM 1411 O O . ALA B 1 78 ? -7.574 34.375 13.414 1 71.88 78 ALA B O 1
ATOM 1412 N N . THR B 1 79 ? -7 32.344 13.93 1 70.25 79 THR B N 1
ATOM 1413 C CA . THR B 1 79 ? -7.059 32.594 15.359 1 70.25 79 THR B CA 1
ATOM 1414 C C . THR B 1 79 ? -5.953 33.562 15.781 1 70.25 79 THR B C 1
ATOM 1416 O O . THR B 1 79 ? -6.191 34.469 16.578 1 70.25 79 THR B O 1
ATOM 1419 N N . ILE B 1 80 ? -4.812 33.375 15.188 1 66.75 80 ILE B N 1
ATOM 1420 C CA . ILE B 1 80 ? -3.689 34.25 15.477 1 66.75 80 ILE B CA 1
ATOM 1421 C C . ILE B 1 80 ? -3.979 35.656 14.93 1 66.75 80 ILE B C 1
ATOM 1423 O O . ILE B 1 80 ? -3.764 36.656 15.609 1 66.75 80 ILE B O 1
ATOM 1427 N N . ALA B 1 81 ? -4.562 35.781 13.75 1 69.75 81 ALA B N 1
ATOM 1428 C CA . ALA B 1 81 ? -4.926 37.062 13.148 1 69.75 81 ALA B CA 1
ATOM 1429 C C . ALA B 1 81 ? -6 37.75 13.969 1 69.75 81 ALA B C 1
ATOM 1431 O O . ALA B 1 81 ? -5.945 38.969 14.156 1 69.75 81 ALA B O 1
ATOM 1432 N N . ALA B 1 82 ? -6.941 37.031 14.523 1 70.19 82 ALA B N 1
ATOM 1433 C CA . ALA B 1 82 ? -8.008 37.594 15.344 1 70.19 82 ALA B CA 1
ATOM 1434 C C . ALA B 1 82 ? -7.469 38.125 16.672 1 70.19 82 ALA B C 1
ATOM 1436 O O . ALA B 1 82 ? -7.871 39.188 17.141 1 70.19 82 ALA B O 1
ATOM 1437 N N . ARG B 1 83 ? -6.492 37.469 17.234 1 69.38 83 ARG B N 1
ATOM 1438 C CA . ARG B 1 83 ? -5.887 37.844 18.5 1 69.38 83 ARG B CA 1
ATOM 1439 C C . ARG B 1 83 ? -5.027 39.094 18.344 1 69.38 83 ARG B C 1
ATOM 1441 O O . ARG B 1 83 ? -5.082 40 19.172 1 69.38 83 ARG B O 1
ATOM 1448 N N . LEU B 1 84 ? -4.363 39.188 17.219 1 68.88 84 LEU B N 1
ATOM 1449 C CA . LEU B 1 84 ? -3.514 40.344 16.953 1 68.88 84 LEU B CA 1
ATOM 1450 C C . LEU B 1 84 ? -4.355 41.562 16.594 1 68.88 84 LEU B C 1
ATOM 1452 O O . LEU B 1 84 ? -4.012 42.688 16.969 1 68.88 84 LEU B O 1
ATOM 14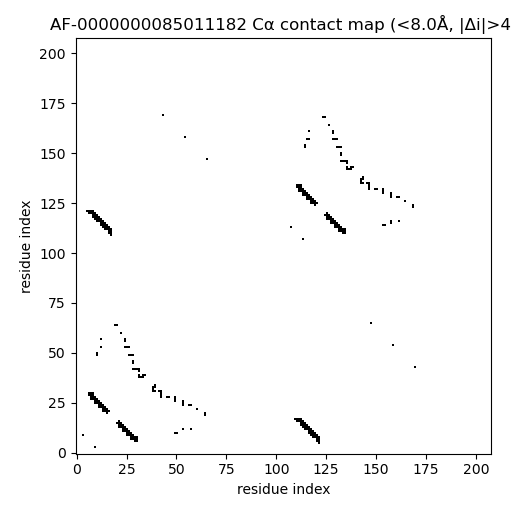56 N N . GLY B 1 85 ? -5.414 41.281 15.836 1 67.38 85 GLY B N 1
ATOM 1457 C CA . GLY B 1 85 ? -6.324 42.375 15.531 1 67.38 85 GLY B CA 1
ATOM 1458 C C . GLY B 1 85 ? -7.059 42.906 16.75 1 67.38 85 GLY B C 1
ATOM 1459 O O . GLY B 1 85 ? -7.316 44.094 16.859 1 67.38 85 GLY B O 1
ATOM 1460 N N . ALA B 1 86 ? -7.379 42.156 17.797 1 68.38 86 ALA B N 1
ATOM 1461 C CA . ALA B 1 86 ? -8.055 42.594 19.016 1 68.38 86 ALA B CA 1
ATOM 1462 C C . ALA B 1 86 ? -7.129 43.406 19.906 1 68.38 86 ALA B C 1
ATOM 1464 O O . ALA B 1 86 ? -7.566 44.344 20.562 1 68.38 86 ALA B O 1
ATOM 1465 N N . ASP B 1 87 ? -5.895 43.219 19.938 1 64.56 87 ASP B N 1
ATOM 1466 C CA . ASP B 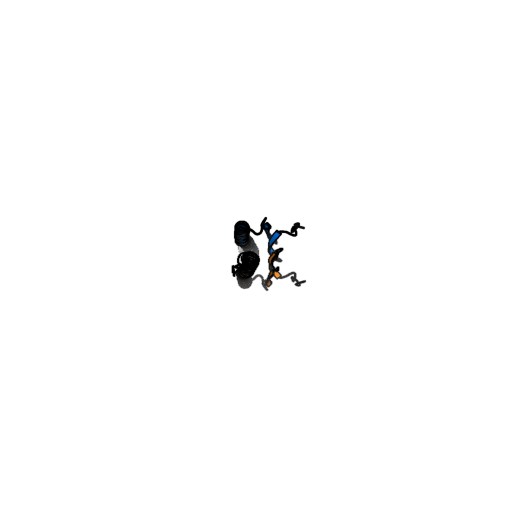1 87 ? -4.922 43.969 20.734 1 64.56 87 ASP B CA 1
ATOM 1467 C C . ASP B 1 87 ? -4.668 45.344 20.141 1 64.56 87 ASP B C 1
ATOM 1469 O O . ASP B 1 87 ? -4.418 46.312 20.875 1 64.56 87 ASP B O 1
ATOM 1473 N N . GLU B 1 88 ? -4.793 45.531 18.938 1 63.19 88 GLU B N 1
ATOM 1474 C CA . GLU B 1 88 ? -4.598 46.812 18.281 1 63.19 88 GLU B CA 1
ATOM 1475 C C . GLU B 1 88 ? -5.785 47.75 18.531 1 63.19 88 GLU B C 1
ATOM 1477 O O . GLU B 1 88 ? -5.621 48.969 18.625 1 63.19 88 GLU B O 1
ATOM 1482 N N . ASP B 1 89 ? -6.965 47.312 18.688 1 60.53 89 ASP B N 1
ATOM 1483 C CA . ASP B 1 89 ? -8.133 48.156 18.938 1 60.53 89 ASP B CA 1
ATOM 1484 C C . ASP B 1 89 ? -8.133 48.688 20.359 1 60.53 89 ASP B C 1
ATOM 1486 O O . ASP B 1 89 ? -8.641 49.781 20.625 1 60.53 89 ASP B O 1
ATOM 1490 N N . LYS B 1 90 ? -7.516 48.219 21.406 1 59.81 90 LYS B N 1
ATOM 1491 C CA . LYS B 1 90 ? -7.5 48.688 22.781 1 59.81 90 LYS B CA 1
ATOM 1492 C C . LYS B 1 90 ? -6.559 49.875 22.938 1 59.81 90 LYS B C 1
ATOM 1494 O O . LYS B 1 90 ? -6.73 50.719 23.828 1 59.81 90 LYS B O 1
ATOM 1499 N N . GLU B 1 91 ? -5.664 50.25 22.172 1 57.53 91 GLU B N 1
ATOM 1500 C CA . GLU B 1 91 ? -4.703 51.312 22.344 1 57.53 91 GLU B CA 1
ATOM 1501 C C . GLU B 1 91 ? -5.266 52.656 21.844 1 57.53 91 GLU B C 1
ATOM 1503 O O . GLU B 1 91 ? -4.797 53.719 22.25 1 57.53 91 GLU B O 1
ATOM 1508 N N . GLU B 1 92 ? -6.262 52.688 20.953 1 57.59 92 GLU B N 1
ATOM 1509 C CA . GLU B 1 92 ? -6.699 53.969 20.359 1 57.59 92 GLU B CA 1
ATOM 1510 C C . GLU B 1 92 ? -7.684 54.688 21.281 1 57.59 92 GLU B C 1
ATOM 1512 O O . GLU B 1 92 ? -8.039 55.844 21.016 1 57.59 92 GLU B O 1
ATOM 1517 N N . GLU B 1 93 ? -8.312 54.188 22.297 1 56.06 93 GLU B N 1
ATOM 1518 C CA . GLU B 1 93 ? -9.359 54.844 23.062 1 56.06 93 GLU B CA 1
ATOM 1519 C C . GLU B 1 93 ? -8.758 55.812 24.078 1 56.06 93 GLU B C 1
ATOM 1521 O O . GLU B 1 93 ? -9.484 56.562 24.75 1 56.06 93 GLU B O 1
ATOM 1526 N N . ASN B 1 94 ? -7.477 55.781 24.469 1 56.16 94 ASN B N 1
ATOM 1527 C CA . ASN B 1 94 ? -7 56.594 25.578 1 56.16 94 ASN B CA 1
ATOM 1528 C C . ASN B 1 94 ? -6.676 58.031 25.141 1 56.16 94 ASN B C 1
ATOM 1530 O O . ASN B 1 94 ? -6.332 58.875 25.984 1 56.16 94 ASN B O 1
ATOM 1534 N N . TYR B 1 95 ? -6.355 58.375 23.906 1 56.28 95 TYR B N 1
ATOM 1535 C CA . TYR B 1 95 ? -5.805 59.688 23.625 1 56.28 95 TYR B CA 1
ATOM 1536 C C . TYR B 1 95 ? -6.914 60.75 23.531 1 56.28 95 TYR B C 1
ATOM 1538 O O . TYR B 1 95 ? -6.637 61.938 23.391 1 56.28 95 TYR B O 1
ATOM 1546 N N . GLY B 1 96 ? -8.195 60.375 23.266 1 50.22 96 GLY B N 1
ATOM 1547 C CA . GLY B 1 96 ? -9.078 61.438 22.797 1 50.22 96 GLY B CA 1
ATOM 1548 C C . GLY B 1 96 ? -9.656 62.25 23.922 1 50.22 96 GLY B C 1
ATOM 1549 O O . GLY B 1 96 ? -10.531 63.094 23.703 1 50.22 96 GLY B O 1
ATOM 1550 N N . GLU B 1 97 ? -9.578 61.75 25.172 1 49.47 97 GLU B N 1
ATOM 1551 C CA . GLU B 1 97 ? -10.414 62.531 26.078 1 49.47 97 GLU B CA 1
ATOM 1552 C C . GLU B 1 97 ? -9.727 63.844 26.484 1 49.47 97 GLU B C 1
ATOM 1554 O O . GLU B 1 97 ? -9 63.875 27.469 1 49.47 97 GLU B O 1
ATOM 1559 N N . GLU B 1 98 ? -8.82 64.438 25.609 1 51 98 GLU B N 1
ATOM 1560 C CA . GLU B 1 98 ? -8.312 65.688 26.094 1 51 98 GLU B CA 1
ATOM 1561 C C . GLU B 1 98 ? -9.445 66.688 26.312 1 51 98 GLU B C 1
ATOM 1563 O O . GLU B 1 98 ? -10.266 66.938 25.422 1 51 98 GLU B O 1
ATOM 1568 N N . VAL B 1 99 ? -9.883 66.938 27.594 1 53.12 99 VAL B N 1
ATOM 1569 C CA . VAL B 1 99 ? -10.867 67.812 28.234 1 53.12 99 VAL B CA 1
ATOM 1570 C C . VAL B 1 99 ? -10.664 69.25 27.766 1 53.12 99 VAL B C 1
ATOM 1572 O O . VAL B 1 99 ? -9.531 69.75 27.719 1 53.12 99 VAL B O 1
ATOM 1575 N N . GLN B 1 100 ? -11.383 69.688 26.719 1 49.47 100 GLN B N 1
ATOM 1576 C CA . GLN B 1 100 ? -11.547 71.062 26.344 1 49.47 100 GLN B CA 1
ATOM 1577 C C . GLN B 1 100 ? -11.93 71.938 27.547 1 49.47 100 GLN B C 1
ATOM 1579 O O . GLN B 1 100 ? -12.977 71.688 28.156 1 49.47 100 GLN B O 1
ATOM 1584 N N . GLU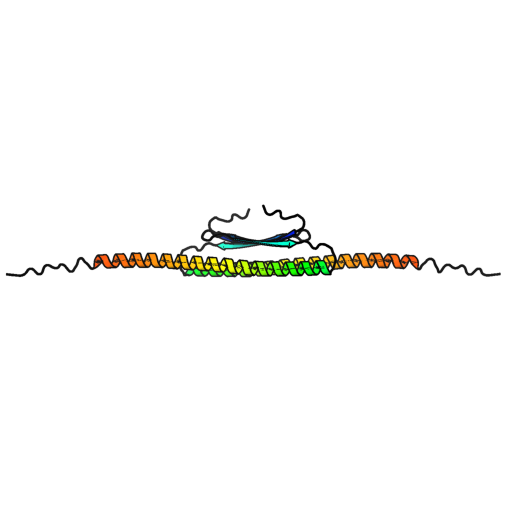 B 1 101 ? -11 72.188 28.422 1 50.72 101 GLU B N 1
ATOM 1585 C CA . GLU B 1 101 ? -11.195 73.188 29.469 1 50.72 101 GLU B CA 1
ATOM 1586 C C . GLU B 1 101 ? -11.773 74.5 28.922 1 50.72 101 GLU B C 1
ATOM 1588 O O . GLU B 1 101 ? -11.211 75.062 27.984 1 50.72 101 GLU B O 1
ATOM 1593 N N . GLU B 1 102 ? -13.109 74.562 28.766 1 47.25 102 GLU B N 1
ATOM 1594 C CA . GLU B 1 102 ? -13.836 75.812 28.469 1 47.25 102 GLU B CA 1
ATOM 1595 C C . GLU B 1 102 ? -13.414 76.938 29.406 1 47.25 102 GLU B C 1
ATOM 1597 O O . GLU B 1 102 ? -13.406 76.75 30.625 1 47.25 102 GLU B O 1
ATOM 1602 N N . GLU B 1 103 ? -12.367 77.688 29.109 1 50.16 103 GLU B N 1
ATOM 1603 C CA . GLU B 1 103 ? -12.117 79 29.719 1 50.16 103 GLU B CA 1
ATOM 1604 C C . GLU B 1 103 ? -13.375 79.875 29.719 1 50.16 103 GLU B C 1
ATOM 1606 O O . GLU B 1 103 ? -13.977 80.062 28.656 1 50.16 103 GLU B O 1
ATOM 1611 N N . ASP B 1 104 ? -14.32 79.75 30.75 1 38.84 104 ASP B N 1
ATOM 1612 C CA . ASP B 1 104 ? -15.18 80.875 31.016 1 38.84 104 ASP B CA 1
ATOM 1613 C C . ASP B 1 104 ? -14.359 82.125 31.297 1 38.84 104 ASP B C 1
ATOM 1615 O O . ASP B 1 104 ? -13.297 82.062 31.922 1 38.84 104 ASP B O 1
#

Secondary structure (DSSP, 8-state):
-----TTEEEEEEEEE-SSS--EEEEEEEEPPSSS-HHHHHHHHHHHHHHHHHHHHHHHHHHHHHHHHHHHHHHHHHHHHHHHHHHHHHHHTTSSS--------/-----TTEEEEEEEEE-SSS--EEEEEEEEPPSSS-HHHHHHHHHHHHHHHHHHHHHHHHHHHHHHHHHHHHHHHHHHHHHHHHHHHHHHGGGSSS--------

Nearest PDB structures (foldseek):
  9ce0-assembly1_B  TM=4.223E-01  e=6.242E+00  Escherichia coli
  9ce0-assembly1_B  TM=4.219E-01  e=5.894E+00  Escherichia coli